Protein 2C6Y (pdb70)

Secondary structure (P-SEA, 3-state):
cccccccaaaaaaaaaaacccccccaaaaaaaaaaaccccccccaaaaaaaaaaaaacccbbbbbccccccccbbbbbcccccaaaaaaccccccccc/cccccccaaaaaaaaaaacccccccaaaaaaaaaaaccccccccaaaaaaaaaaaaccccbbbbbbccccccbbbbbbcccccaaaaaaaccccc

CATH classification: 1.10.10.10

Organism: Homo sapiens (NCBI:txid9606)

Radius of gyration: 22.86 Å; Cα contacts (8 Å, |Δi|>4): 226; chains: 2; bounding box: 38×55×55 Å

Sequence (193 aa):
DSKPPYSYAQLIVQAITMAPDKQLTLNGIYTHITKNYPYYRTADKGWQNSIRHNLSLNRYFIKVPRSQEEPGKGSFWRIDPASESKLIEQAFRKRRPRDSKPPYSYAQLIVQAITMAPDKQLTLNGIYTHITKNYPYYRTADKGWQNSIRHNLSLNRYFIKVPRSQEEPGKGSFWRIDPASESKLIEQAFRKR

Foldseek 3Di:
DDDFQADLLLLQLVQQCVDPVSKAFLVSSLVVCCVVPVNSPPPDCVVSVVNVVCCVPPPQKDFAADPPVDDDPGTMIHGRPVCSCVSNVCSPPGDDDD/DDDALFDLLLLQLVQLCPDDVSKAFLVSSLVVCCVVPVVDDPPDCPVSVVNVVCQVPDPQKDWAADDPPPPPGDTMIHGDVVCSVVSVVVSRVRD

InterPro domains:
  IPR000253 Forkhead-associated (FHA) domain [PF00498] (54-145)
  IPR000253 Forkhead-associated (FHA) domain [PS50006] (54-128)
  IPR000253 Forkhead-associated (FHA) domain [SM00240] (53-128)
  IPR001766 Fork head domain [PF00250] (257-341)
  IPR001766 Fork head domain [PR00053] (258-271)
  IPR001766 Fork head domain [PR00053] (279-296)
  IPR001766 Fork head domain [PR00053] (302-319)
  IPR001766 Fork head domain [PS50039] (258-353)
  IPR001766 Fork head domain [SM00339] (256-347)
  IPR008984 SMAD/FHA domain superfamily [SSF49879] (28-132)
  IPR018122 Fork head domain conserved site1 [PS00657] (258-271)
  IPR030456 Fork head domain conserved site 2 [PS00658] (302-308)
  IPR036388 Winged helix-like DNA-binding domain superfamily [G3DSA:1.10.10.10] (247-353)
  IPR036390 Winged helix DNA-binding domain superfamily [SSF46785] (257-352)
  IPR047397 Forkhead box protein K2, forkhead domain [cd20055] (256-353)
  IPR047398 Forkhead box protein K2, forkhead associated domain [cd22723] (35-157)

B-factor: mean 37.81, std 14.67, range [11.23, 98.01]

GO terms:
  GO:0000978 RNA polymerase II cis-regulatory region sequence-specific DNA binding (F, IDA)
  GO:0001228 DNA-binding transcription activator activity, RNA polymerase II-specific (F, IDA)
  GO:0045944 positive regulation of transcription by RNA polymerase II (P, IDA)
  GO:0005634 nucleus (C, IDA)
  GO:0000976 transcription cis-regulatory region binding (F, IDA)
  GO:0045892 negative regulation of DNA-templated transcription (P, IDA)
  GO:0045893 positive regulation of DNA-templated transcription (P, IDA)
  GO:0005634 nucleus (C, EXP)
  GO:0005515 protein binding (F, IPI)
  GO:0006357 regulation of transcription by RNA polymerase II (P, TAS)
  GO:0005654 nucleoplasm (C, TAS)
  GO:0005654 nucleoplasm (C, IDA)
  GO:0000287 magnesium ion binding (F, IDA)
  GO:0043565 sequence-specific DNA binding (F, IDA)
  GO:0005634 nucleus (C, IC)

Solvent-accessible surface area: 12650 Å² total

Structure (mmCIF, N/CA/C/O backbone):
data_2C6Y
#
_entry.id   2C6Y
#
_cell.length_a   58.736
_cell.length_b   58.736
_cell.length_c   324.923
_cell.angle_alpha   90.00
_cell.angle_beta   90.00
_cell.angle_gamma   120.00
#
_symmetry.space_group_name_H-M   'P 61 2 2'
#
loop_
_entity.id
_entity.type
_entity.pdbx_description
1 polymer 'FORKHEAD BOX PROTEIN K2'
2 polymer 'INTERLEUKIN 2 PROMOTOR'
3 polymer 'INTERLEUKIN 2 PROMOTOR'
4 non-polymer 'MAGNESIUM ION'
5 water water
#
loop_
_atom_site.group_PDB
_atom_site.id
_atom_site.type_symbol
_atom_site.label_atom_id
_atom_site.label_alt_id
_atom_site.label_comp_id
_atom_site.label_asym_id
_atom_site.label_entity_id
_atom_site.label_seq_id
_atom_site.pdbx_PDB_ins_code
_atom_site.Cartn_x
_atom_site.Cartn_y
_atom_site.Cartn_z
_atom_site.occupancy
_atom_site.B_iso_or_equiv
_atom_site.auth_seq_id
_atom_site.auth_comp_id
_atom_site.auth_asym_id
_atom_site.auth_atom_id
_atom_site.pdbx_PDB_model_num
ATOM 1 N N . ASP A 1 14 ? 2.667 5.003 100.998 1.00 51.49 1 ASP A N 1
ATOM 2 C CA . ASP A 1 14 ? 1.181 4.908 100.911 1.00 50.59 1 ASP A CA 1
ATOM 3 C C . ASP A 1 14 ? 0.719 4.330 99.564 1.00 49.49 1 ASP A C 1
ATOM 4 O O . ASP A 1 14 ? 0.932 4.924 98.504 1.00 48.23 1 ASP A O 1
ATOM 9 N N . SER A 1 15 ? 0.079 3.165 99.627 1.00 47.69 2 SER A N 1
ATOM 10 C CA . SER A 1 15 ? -0.389 2.453 98.440 1.00 46.01 2 SER A CA 1
ATOM 11 C C . SER A 1 15 ? -1.839 2.651 98.043 1.00 44.10 2 SER A C 1
ATOM 12 O O . SER A 1 15 ? -2.602 3.373 98.684 1.00 42.93 2 SER A O 1
ATOM 15 N N . LYS A 1 16 ? -2.205 1.972 96.967 1.00 43.07 3 LYS A N 1
ATOM 16 C CA . LYS A 1 16 ? -3.550 2.048 96.432 1.00 42.89 3 LYS A CA 1
ATOM 17 C C . LYS A 1 16 ? -4.484 1.265 97.326 1.00 41.28 3 LYS A C 1
ATOM 18 O O . LYS A 1 16 ? -4.294 0.073 97.544 1.00 42.03 3 LYS A O 1
ATOM 24 N N . PRO A 1 17 ? -5.485 1.935 97.899 1.00 39.68 4 PRO A N 1
ATOM 25 C CA . PRO A 1 17 ? -6.457 1.285 98.782 1.00 38.44 4 PRO A CA 1
ATOM 26 C C . PRO A 1 17 ? -7.314 0.205 98.111 1.00 37.75 4 PRO A C 1
ATOM 27 O O . PRO A 1 17 ? -7.565 0.252 96.902 1.00 37.96 4 PRO A O 1
ATOM 31 N N . PRO A 1 18 ? -7.770 -0.785 98.897 1.00 36.73 5 PRO A N 1
ATOM 32 C CA . PRO A 1 18 ? -8.603 -1.889 98.406 1.00 35.38 5 PRO A CA 1
ATOM 33 C C . PRO A 1 18 ? -10.077 -1.490 98.296 1.00 34.57 5 PRO A C 1
ATOM 34 O O . PRO A 1 18 ? -10.953 -2.115 98.894 1.00 34.62 5 PRO A O 1
ATOM 38 N N . TYR A 1 19 ? -10.349 -0.445 97.524 1.00 32.78 6 TYR A N 1
ATOM 39 C CA . TYR A 1 19 ? -11.712 0.049 97.349 1.00 30.34 6 TYR A CA 1
ATOM 40 C C . TYR A 1 19 ? -11.933 0.528 95.909 1.00 29.11 6 TYR A C 1
ATOM 41 O O . TYR A 1 19 ? -10.996 0.996 95.246 1.00 27.07 6 TYR A O 1
ATOM 50 N N . SER A 1 20 ? -13.180 0.434 95.448 1.00 27.82 7 SER A N 1
ATOM 51 C CA . SER A 1 20 ? -13.540 0.878 94.106 1.00 26.44 7 SER A CA 1
ATOM 52 C C . SER A 1 20 ? -13.736 2.398 94.147 1.00 26.31 7 SER A C 1
ATOM 53 O O . SER A 1 20 ? -13.937 2.982 95.213 1.00 25.97 7 SER A O 1
ATOM 56 N N . TYR A 1 21 ? -13.690 3.041 92.990 1.00 25.60 8 TYR A N 1
ATOM 57 C CA . TYR A 1 21 ? -13.852 4.486 92.959 1.00 24.70 8 TYR A CA 1
ATOM 58 C C . TYR A 1 21 ? -15.183 4.931 93.548 1.00 24.68 8 TYR A C 1
ATOM 59 O O . TYR A 1 21 ? -15.244 5.941 94.251 1.00 24.17 8 TYR A O 1
ATOM 68 N N . ALA A 1 22 ? -16.240 4.167 93.283 1.00 22.54 9 ALA A N 1
ATOM 69 C CA . ALA A 1 22 ? -17.567 4.478 93.808 1.00 23.02 9 ALA A CA 1
ATOM 70 C C . ALA A 1 22 ? -17.546 4.410 95.336 1.00 22.75 9 ALA A C 1
A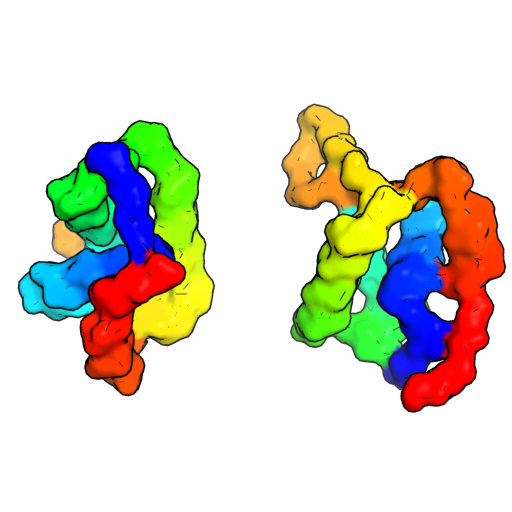TOM 71 O O . ALA A 1 22 ? -18.070 5.297 96.012 1.00 24.40 9 ALA A O 1
ATOM 73 N N . GLN A 1 23 ? -16.924 3.365 95.875 1.00 22.15 10 GLN A N 1
ATOM 74 C CA . GLN A 1 23 ? -16.805 3.204 97.324 1.00 21.52 10 GLN A CA 1
ATOM 75 C C . GLN A 1 23 ? -16.077 4.416 97.895 1.00 21.05 10 GLN A C 1
ATOM 76 O O . GLN A 1 23 ? -16.422 4.895 98.979 1.00 22.27 10 GLN A O 1
ATOM 82 N N . LEU A 1 24 ? -15.047 4.885 97.192 1.00 17.95 11 LEU A N 1
ATOM 83 C CA . LEU A 1 24 ? -14.292 6.040 97.663 1.00 17.49 11 LEU A CA 1
ATOM 84 C C . LEU A 1 24 ? -15.156 7.301 97.625 1.00 17.94 11 LEU A C 1
ATOM 85 O O . LEU A 1 24 ? -15.127 8.106 98.563 1.00 18.03 11 LEU A O 1
ATOM 90 N N . ILE A 1 25 ? -15.945 7.451 96.566 1.00 17.86 12 ILE A N 1
ATOM 91 C CA . ILE A 1 25 ? -16.826 8.606 96.455 1.00 17.52 12 ILE A CA 1
ATOM 92 C C . ILE A 1 25 ? -17.763 8.540 97.655 1.00 19.29 12 ILE A C 1
ATOM 93 O O . ILE A 1 25 ? -17.946 9.535 98.376 1.00 19.92 12 ILE A O 1
ATOM 98 N N . VAL A 1 26 ? -18.358 7.364 97.867 1.00 19.98 13 VAL A N 1
ATOM 99 C CA . VAL A 1 26 ? -19.308 7.192 98.956 1.00 21.84 13 VAL A CA 1
ATOM 100 C C . VAL A 1 26 ? -18.659 7.462 100.293 1.00 20.94 13 VAL A C 1
ATOM 101 O O . VAL A 1 26 ? -19.275 8.045 101.164 1.00 18.37 13 VAL A O 1
ATOM 105 N N . GLN A 1 27 ? -17.406 7.060 100.449 1.00 21.67 14 GLN A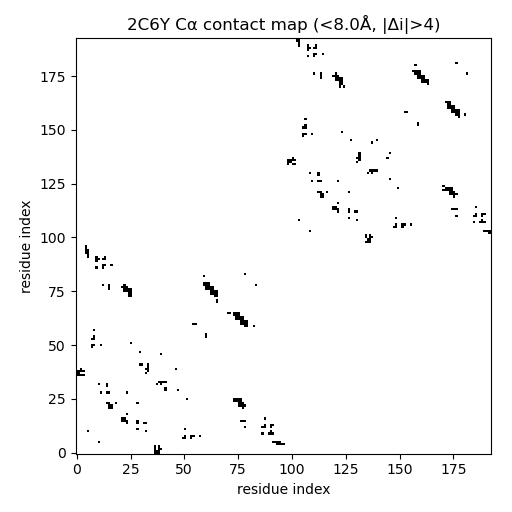 N 1
ATOM 106 C CA . GLN A 1 27 ? -16.729 7.300 101.712 1.00 21.83 14 GLN A CA 1
ATOM 107 C C . GLN A 1 27 ? -16.646 8.817 101.912 1.00 23.19 14 GLN A C 1
ATOM 108 O O . GLN A 1 27 ? -17.007 9.357 102.970 1.00 22.82 14 GLN A O 1
ATOM 114 N N . ALA A 1 28 ? -16.126 9.516 100.903 1.00 22.89 15 ALA A N 1
ATOM 115 C CA . ALA A 1 28 ? -15.972 10.965 100.983 1.00 23.70 15 ALA A CA 1
ATOM 116 C C . ALA A 1 28 ? -17.278 11.716 101.205 1.00 24.65 15 ALA A C 1
ATOM 117 O O . ALA A 1 28 ? -17.352 12.578 102.080 1.00 24.29 15 ALA A O 1
ATOM 119 N N . ILE A 1 29 ? -18.292 11.405 100.403 1.00 24.48 16 ILE A N 1
ATOM 120 C CA . ILE A 1 29 ? -19.590 12.069 100.513 1.00 26.61 16 ILE A CA 1
ATOM 121 C C . ILE A 1 29 ? -20.218 12.016 101.899 1.00 26.20 16 ILE A C 1
ATOM 122 O O . ILE A 1 29 ? -20.599 13.050 102.450 1.00 27.54 16 ILE A O 1
ATOM 127 N N . THR A 1 30 ? -20.319 10.832 102.476 1.00 24.25 17 THR A N 1
ATOM 128 C CA . THR A 1 30 ? -20.969 10.730 103.765 1.00 25.75 17 THR A CA 1
ATOM 129 C C . THR A 1 30 ? -20.111 11.221 104.928 1.00 27.66 17 THR A C 1
ATOM 130 O O . THR A 1 30 ? -20.610 11.441 106.038 1.00 23.99 17 THR A O 1
ATOM 134 N N . MET A 1 31 ? -18.818 11.392 104.672 1.00 30.47 18 MET A N 1
ATOM 135 C CA . MET A 1 31 ? -17.901 11.858 105.701 1.00 32.32 18 MET A CA 1
ATOM 136 C C . MET A 1 31 ? -17.983 13.371 105.809 1.00 31.89 18 MET A C 1
ATOM 137 O O . MET A 1 31 ? -17.352 13.968 106.681 1.00 30.94 18 MET A O 1
ATOM 142 N N . ALA A 1 32 ? -18.749 13.989 104.915 1.00 31.01 19 ALA A N 1
ATOM 143 C CA . ALA A 1 32 ? -18.896 15.440 104.923 1.00 31.54 19 ALA A CA 1
ATOM 144 C C . ALA A 1 32 ? -20.024 15.882 105.857 1.00 32.28 19 ALA A C 1
ATOM 145 O O . ALA A 1 32 ? -21.096 15.271 105.895 1.00 30.68 19 ALA A O 1
ATOM 147 N N . PRO A 1 33 ? -19.800 16.970 106.609 1.00 33.20 20 PRO A N 1
ATOM 148 C CA . PRO A 1 33 ? -20.768 17.533 107.552 1.00 33.67 20 PRO A CA 1
ATOM 149 C C . PRO A 1 33 ? -22.230 17.361 107.147 1.00 34.96 20 PRO A C 1
ATOM 150 O O . PRO A 1 33 ? -22.995 16.729 107.867 1.00 37.29 20 PRO A O 1
ATOM 154 N N . ASP A 1 34 ? -22.609 17.890 105.992 1.00 35.74 21 ASP A N 1
ATOM 155 C CA . ASP A 1 34 ? -23.996 17.771 105.538 1.00 36.21 21 ASP A CA 1
ATOM 156 C C . ASP A 1 34 ? -24.186 16.677 104.486 1.00 34.24 21 ASP A C 1
ATOM 157 O O . ASP A 1 34 ? -25.188 16.665 103.772 1.00 34.45 21 ASP A O 1
ATOM 162 N N . LYS A 1 35 ? -23.222 15.769 104.397 1.00 32.00 22 LYS A N 1
ATOM 163 C CA . LYS A 1 35 ? -23.319 14.668 103.452 1.00 30.91 22 LYS A CA 1
ATOM 164 C C . LYS A 1 35 ? -23.491 15.024 101.974 1.00 30.50 22 LYS A C 1
ATOM 165 O O . LYS A 1 35 ? -24.306 14.440 101.252 1.00 31.24 22 LYS A O 1
ATOM 171 N N . GLN A 1 36 ? -22.712 15.991 101.521 1.00 31.14 23 GLN A N 1
ATOM 172 C CA . GLN A 1 36 ? -22.732 16.396 100.119 1.00 30.46 23 GLN A CA 1
ATOM 173 C C . GLN A 1 36 ? -21.428 17.126 99.869 1.00 28.95 23 GLN A C 1
ATOM 174 O O . GLN A 1 36 ? -20.980 17.897 100.715 1.00 29.19 23 GLN A O 1
ATOM 180 N N . LEU A 1 37 ? -20.820 16.882 98.715 1.00 27.28 24 LEU A N 1
ATOM 181 C CA . LEU A 1 37 ? -19.549 17.519 98.369 1.00 27.18 24 LEU A CA 1
ATOM 182 C C . LEU A 1 37 ? -19.454 17.955 96.913 1.00 26.54 24 LEU A C 1
ATOM 183 O O . LEU A 1 37 ? -20.238 17.551 96.063 1.00 27.06 24 LEU A O 1
ATOM 188 N N . THR A 1 38 ? -18.461 18.794 96.655 1.00 24.41 25 THR A N 1
ATOM 189 C CA . THR A 1 38 ? -18.168 19.275 95.312 1.00 21.26 25 THR A CA 1
ATOM 190 C C . THR A 1 38 ? -17.126 18.277 94.794 1.00 19.19 25 THR A C 1
ATOM 191 O O . THR A 1 38 ? -16.486 17.575 95.594 1.00 16.54 25 THR A O 1
ATOM 195 N N . LEU A 1 39 ? -16.945 18.232 93.475 1.00 17.60 26 LEU A N 1
ATOM 196 C CA . LEU A 1 39 ? -15.974 17.336 92.845 1.00 15.49 26 LEU A CA 1
ATOM 197 C C . LEU A 1 39 ? -14.647 17.587 93.545 1.00 15.40 26 LEU A C 1
ATOM 198 O O . LEU A 1 39 ? -13.932 16.658 93.911 1.00 11.23 26 LEU A O 1
ATOM 203 N N . ASN A 1 40 ? -14.353 18.853 93.708 1.00 16.29 27 ASN A N 1
ATOM 204 C CA . ASN A 1 40 ? -13.127 19.308 94.351 1.00 17.93 27 ASN A CA 1
ATOM 205 C C . ASN A 1 40 ? -12.986 18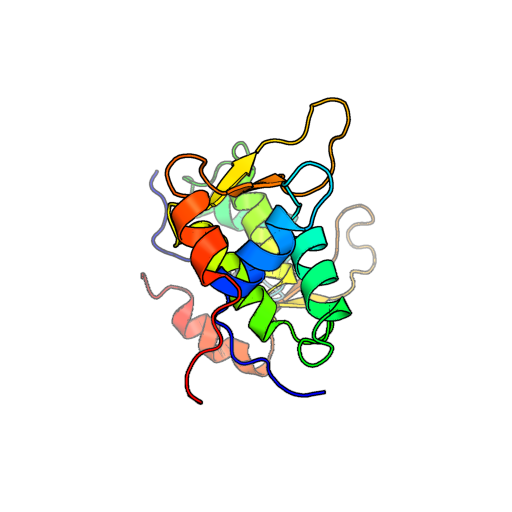.707 95.745 1.00 19.24 27 ASN A C 1
ATOM 206 O O . ASN A 1 40 ? -11.942 18.1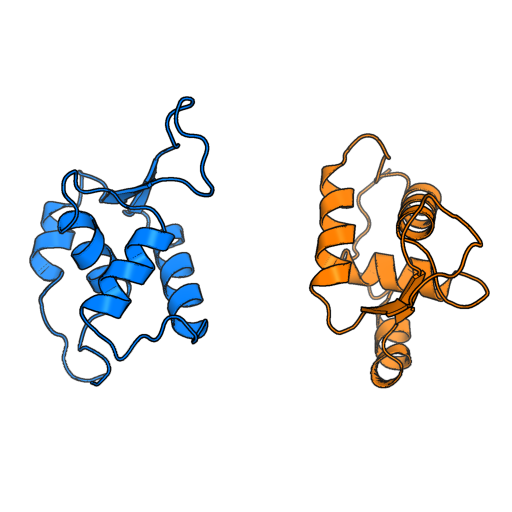96 96.175 1.00 18.93 27 ASN A O 1
ATOM 211 N N . GLY A 1 41 ? -14.104 18.811 96.472 1.00 20.23 28 GLY A N 1
ATOM 212 C CA . GLY A 1 41 ? -14.163 18.265 97.813 1.00 21.00 28 GLY A CA 1
ATOM 213 C C . GLY A 1 41 ? -13.882 16.774 97.784 1.00 21.11 28 GLY A C 1
ATOM 214 O O . GLY A 1 41 ? -13.192 16.272 98.672 1.00 23.46 28 GLY A O 1
ATOM 215 N N . ILE A 1 42 ? -14.417 16.074 96.787 1.00 19.54 29 ILE A N 1
ATOM 216 C CA . ILE A 1 42 ? -14.190 14.638 96.685 1.00 18.96 29 ILE A CA 1
ATOM 217 C C . ILE A 1 42 ? -12.708 14.366 96.494 1.00 20.01 29 ILE A C 1
ATOM 218 O O . ILE A 1 42 ? -12.151 13.516 97.170 1.00 21.72 29 ILE A O 1
ATOM 223 N N . TYR A 1 43 ? -12.067 15.087 95.580 1.00 19.56 30 TYR A N 1
ATOM 224 C CA . TYR A 1 43 ? -10.641 14.878 95.342 1.00 20.57 30 TYR A CA 1
ATOM 225 C C . TYR A 1 43 ? -9.863 15.117 96.644 1.00 19.70 30 TYR A C 1
ATOM 226 O O . TYR A 1 43 ? -9.006 14.340 97.007 1.00 18.50 30 TYR A O 1
ATOM 235 N N . THR A 1 44 ? -10.188 16.194 97.343 1.00 20.06 31 THR A N 1
ATOM 236 C CA . THR A 1 44 ? -9.484 16.514 98.584 1.00 20.63 31 THR A CA 1
ATOM 237 C C . THR A 1 44 ? -9.600 15.410 99.641 1.00 21.07 31 THR A C 1
ATOM 238 O O . THR A 1 44 ? -8.588 14.995 100.214 1.00 20.46 31 THR A O 1
ATOM 242 N N . HIS A 1 45 ? -10.816 14.916 99.876 1.00 20.25 32 HIS A N 1
ATOM 243 C CA . HIS A 1 45 ? -11.016 13.861 100.863 1.00 20.51 32 HIS A CA 1
ATOM 244 C C . HIS A 1 45 ? -10.160 12.642 100.568 1.00 20.93 32 HIS A C 1
ATOM 245 O O . HIS A 1 45 ? -9.412 12.162 101.414 1.00 21.32 32 HIS A O 1
ATOM 252 N N . ILE A 1 46 ? -10.278 12.139 99.349 1.00 21.97 33 ILE A N 1
ATOM 253 C CA . ILE A 1 46 ? -9.541 10.956 98.952 1.00 22.78 33 ILE A CA 1
ATOM 254 C C . ILE A 1 46 ? -8.049 11.199 99.066 1.00 24.75 33 ILE A C 1
ATOM 255 O O . ILE A 1 46 ? -7.345 10.379 99.746 1.00 25.01 33 ILE A O 1
ATOM 260 N N . THR A 1 47 ? -7.553 12.294 98.453 1.00 26.34 34 THR A N 1
ATOM 261 C CA . THR A 1 47 ? -6.114 12.494 98.516 1.00 28.73 34 THR A CA 1
ATOM 262 C C . THR A 1 47 ? -5.597 12.627 99.943 1.00 28.44 34 THR A C 1
ATOM 263 O O . THR A 1 47 ? -4.472 12.236 100.244 1.00 29.99 34 THR A O 1
ATOM 267 N N . LYS A 1 48 ? -6.413 13.187 100.825 1.00 28.32 35 LYS A N 1
ATOM 268 C CA . LYS A 1 48 ? -6.012 13.346 102.225 1.00 27.95 35 LYS A CA 1
ATOM 269 C C . LYS A 1 48 ? -5.981 12.026 102.977 1.00 27.48 35 LYS A C 1
ATOM 270 O O . LYS A 1 48 ? -5.099 11.799 103.800 1.00 26.35 35 LYS A O 1
ATOM 276 N N . ASN A 1 49 ? -6.923 11.120 102.685 1.00 27.47 36 ASN A N 1
ATOM 277 C CA . ASN A 1 49 ? -7.009 9.908 103.490 1.00 27.62 36 ASN A CA 1
ATOM 278 C C . ASN A 1 49 ? -6.354 8.730 102.777 1.00 28.38 36 ASN A C 1
ATOM 279 O O . ASN A 1 49 ? -6.164 7.652 103.442 1.00 28.47 36 ASN A O 1
ATOM 284 N N . TYR A 1 50 ? -5.965 8.875 101.528 1.00 27.34 37 TYR A N 1
ATOM 285 C CA . TYR A 1 50 ? -5.284 7.827 100.777 1.00 26.70 37 TYR A CA 1
ATOM 286 C C . TYR A 1 50 ? -4.266 8.504 99.863 1.00 27.07 37 TYR A C 1
ATOM 287 O O . TYR A 1 50 ? -4.448 8.557 98.646 1.00 25.39 37 TYR A O 1
ATOM 296 N N . PRO A 1 51 ? -3.179 9.044 100.451 1.00 27.28 38 PRO A N 1
ATOM 297 C CA . PRO A 1 51 ? -2.100 9.743 99.733 1.00 27.43 38 PRO A CA 1
ATOM 298 C C . PRO A 1 51 ? -1.705 9.156 98.381 1.00 26.74 38 PRO A C 1
ATOM 299 O O . PRO A 1 51 ? -1.181 9.858 97.527 1.00 27.70 38 PRO A O 1
ATOM 303 N N . TYR A 1 52 ? -1.930 7.856 98.202 1.00 27.84 39 TYR A N 1
ATOM 304 C CA . TYR A 1 52 ? -1.621 7.185 96.941 1.00 27.06 39 TYR A CA 1
ATOM 305 C C . TYR A 1 52 ? -2.147 8.029 95.775 1.00 25.58 39 TYR A C 1
ATOM 306 O O . TYR A 1 52 ? -1.447 8.239 94.792 1.00 23.94 39 TYR A O 1
ATOM 315 N N . TYR A 1 53 ? -3.385 8.508 95.907 1.00 24.73 40 TYR A N 1
ATOM 316 C CA . TYR A 1 53 ? -4.013 9.339 94.879 1.00 24.15 40 TYR A CA 1
ATOM 317 C C . TYR A 1 53 ? -3.489 10.766 94.997 1.00 23.91 40 TYR A C 1
ATOM 318 O O . TYR A 1 53 ? -3.978 11.554 95.785 1.00 25.37 40 TYR A O 1
ATOM 327 N N . ARG A 1 54 ? -2.466 11.097 94.218 1.00 25.55 41 ARG A N 1
ATOM 328 C CA . ARG A 1 54 ? -1.899 12.440 94.293 1.00 26.60 41 ARG A CA 1
ATOM 329 C C . ARG A 1 54 ? -2.695 13.437 93.460 1.00 24.83 41 ARG A C 1
ATOM 330 O O . ARG A 1 54 ? -3.142 13.119 92.360 1.00 25.04 41 ARG A O 1
ATOM 338 N N . THR A 1 55 ? -2.861 14.647 93.980 1.00 24.63 42 THR A N 1
ATOM 339 C CA . THR A 1 55 ? -3.614 15.669 93.271 1.00 26.06 42 THR A CA 1
ATOM 340 C C . THR A 1 55 ? -3.007 15.988 91.897 1.00 25.39 42 THR A C 1
ATOM 341 O O . THR A 1 55 ? -3.664 16.593 91.058 1.00 24.93 42 THR A O 1
ATOM 345 N N . ALA A 1 56 ? -1.755 15.601 91.668 1.00 26.57 43 ALA A N 1
ATOM 346 C CA . ALA A 1 56 ? -1.100 15.879 90.389 1.00 28.82 43 ALA A CA 1
ATOM 347 C C . ALA A 1 56 ? -1.433 14.867 89.281 1.00 29.48 43 ALA A C 1
ATOM 348 O O . ALA A 1 56 ? -1.282 15.175 88.090 1.00 28.88 43 ALA A O 1
ATOM 350 N N . ASP A 1 57 ? -1.850 13.663 89.670 1.00 29.76 44 ASP A N 1
ATOM 351 C CA . ASP A 1 57 ? -2.186 12.627 88.693 1.00 31.50 44 ASP A CA 1
ATOM 352 C C . ASP A 1 57 ? -3.627 12.788 88.278 1.00 30.48 44 ASP A C 1
ATOM 353 O O . ASP A 1 57 ? -4.548 12.650 89.070 1.00 29.36 44 ASP A O 1
ATOM 358 N N . LYS A 1 58 ? -3.844 13.068 87.014 1.00 29.23 45 LYS A N 1
ATOM 359 C CA . LYS A 1 58 ? -5.206 13.282 86.610 1.00 30.20 45 LYS A CA 1
ATOM 360 C C . LYS A 1 58 ? -5.973 12.022 86.226 1.00 28.91 45 LYS A C 1
ATOM 361 O O . LYS A 1 58 ? -7.157 12.044 85.921 1.00 29.48 45 LYS A O 1
ATOM 367 N N . GLY A 1 59 ? -5.237 11.000 86.241 1.00 27.98 46 GLY A N 1
ATOM 368 C CA . GLY A 1 59 ? -5.818 9.713 85.897 1.00 25.34 46 GLY A CA 1
ATOM 369 C C . GLY A 1 59 ? -7.029 9.326 86.736 1.00 24.35 46 GLY A C 1
ATOM 370 O O . GLY A 1 59 ? -8.143 9.225 86.235 1.00 22.28 46 GLY A O 1
ATOM 371 N N . TRP A 1 60 ? -6.804 9.129 88.030 1.00 23.92 47 TRP A N 1
ATOM 372 C CA . TRP A 1 60 ? -7.891 8.732 88.900 1.00 22.72 47 TRP A CA 1
ATOM 373 C C . TRP A 1 60 ? -8.992 9.789 88.978 1.00 22.29 47 TRP A C 1
ATOM 374 O O . TRP A 1 60 ? -10.156 9.478 89.236 1.00 20.63 47 TRP A O 1
ATOM 385 N N . GLN A 1 61 ? -8.649 11.035 88.735 1.00 21.18 48 GLN A N 1
ATOM 386 C CA . GLN A 1 61 ? -9.651 12.094 88.810 1.00 21.36 48 GLN A CA 1
ATOM 387 C C . GLN A 1 61 ? -10.6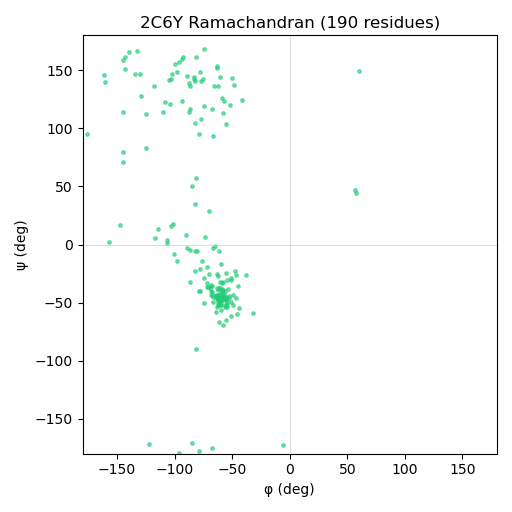44 11.906 87.666 1.00 21.43 48 GLN A C 1
ATOM 388 O O . GLN A 1 61 ? -11.871 12.025 87.853 1.00 22.52 48 GLN A O 1
ATOM 394 N N . ASN A 1 62 ? -10.131 11.545 86.501 1.00 20.91 49 ASN A N 1
ATOM 395 C CA . ASN A 1 62 ? -11.008 11.300 85.363 1.00 21.79 49 ASN A CA 1
ATOM 396 C C . ASN A 1 62 ? -11.924 10.158 85.822 1.00 21.46 49 ASN A C 1
ATOM 397 O O . ASN A 1 62 ? -13.131 10.153 85.573 1.00 18.57 49 ASN A O 1
ATOM 402 N N . SER A 1 63 ? -11.325 9.156 86.458 1.00 22.25 50 SER A N 1
ATOM 403 C CA . SER A 1 63 ? -12.102 8.021 86.944 1.00 24.16 50 SER A CA 1
ATOM 404 C C . SER A 1 63 ? -13.218 8.450 87.902 1.00 23.87 50 SER A C 1
ATOM 405 O O . SER A 1 63 ? -14.363 7.976 87.795 1.00 23.54 50 SER A O 1
ATOM 408 N N . ILE A 1 64 ? -12.911 9.369 88.807 1.00 23.00 51 ILE A N 1
ATOM 409 C CA . ILE A 1 64 ? -13.937 9.862 89.725 1.00 22.95 51 ILE A CA 1
ATOM 410 C C . ILE A 1 64 ? -15.096 10.492 88.953 1.00 24.13 51 ILE A C 1
ATOM 411 O O . ILE A 1 64 ? -16.264 10.114 89.153 1.00 24.31 51 ILE A O 1
ATOM 416 N N . ARG A 1 65 ? -14.792 11.422 88.047 1.00 23.15 52 ARG A N 1
ATOM 417 C CA . ARG A 1 65 ? -15.853 12.066 87.295 1.00 21.81 52 ARG A CA 1
ATOM 418 C C . ARG A 1 65 ? -16.768 11.102 86.556 1.00 21.76 52 ARG A C 1
ATOM 419 O O . ARG A 1 65 ? -17.995 11.213 86.522 1.00 20.42 52 ARG 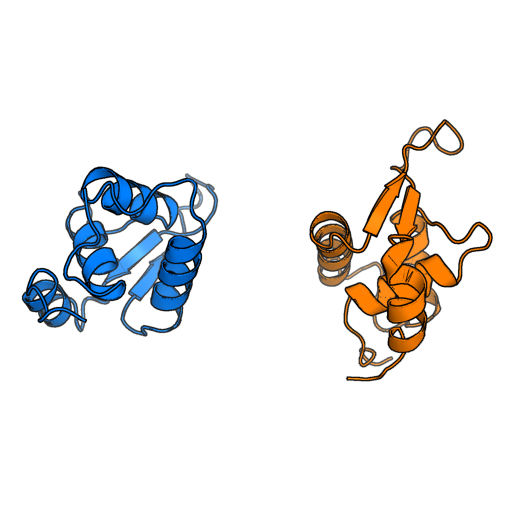A O 1
ATOM 427 N N . HIS A 1 66 ? -16.083 10.151 85.911 1.00 22.84 53 HIS A N 1
ATOM 428 C CA . HIS A 1 66 ? -16.725 9.064 85.171 1.00 24.92 53 HIS A CA 1
ATOM 429 C C . HIS A 1 66 ? -17.691 8.317 86.079 1.00 25.13 53 HIS A C 1
ATOM 430 O O . HIS A 1 66 ? -18.827 8.065 85.670 1.00 24.80 53 HIS A O 1
ATOM 437 N N . ASN A 1 67 ? -17.291 7.982 87.290 1.00 25.84 54 ASN A N 1
ATOM 438 C CA . ASN A 1 67 ? -18.151 7.255 88.221 1.00 26.71 54 ASN A CA 1
ATOM 439 C C . ASN A 1 67 ? -19.322 8.102 88.685 1.00 27.94 54 ASN A C 1
ATOM 440 O O . ASN A 1 67 ? -20.413 7.582 88.932 1.00 29.24 54 ASN A O 1
ATOM 445 N N . LEU A 1 68 ? -19.110 9.402 88.838 1.00 28.16 55 LEU A N 1
ATOM 446 C CA . LEU A 1 68 ? -20.196 10.264 89.279 1.00 29.90 55 LEU A CA 1
ATOM 447 C C . LEU A 1 68 ? -21.324 10.270 88.254 1.00 31.83 55 LEU A C 1
ATOM 448 O O . LEU A 1 68 ? -22.501 10.157 88.614 1.00 32.80 55 LEU A O 1
ATOM 453 N N . SER A 1 69 ? -20.976 10.374 86.976 1.00 34.00 56 SER A N 1
ATOM 454 C CA . SER A 1 69 ? -21.975 10.402 85.910 1.00 37.74 56 SER A CA 1
ATOM 455 C C . SER A 1 69 ? -22.606 9.045 85.618 1.00 41.08 56 SER A C 1
ATOM 456 O O . SER A 1 69 ? -23.829 8.925 85.574 1.00 42.29 56 SER A O 1
ATOM 459 N N . LEU A 1 70 ? -21.783 8.024 85.431 1.00 44.76 57 LEU A N 1
ATOM 460 C CA . LEU A 1 70 ? -22.311 6.700 85.128 1.00 48.63 57 LEU A CA 1
ATOM 461 C C . LEU A 1 70 ? -23.255 6.225 86.226 1.00 51.22 57 LEU A C 1
ATOM 462 O O . LEU A 1 70 ? -24.469 6.137 86.014 1.00 50.88 57 LEU A O 1
ATOM 467 N N . ASN A 1 71 ? -22.704 5.941 87.401 1.00 54.41 58 ASN A N 1
ATOM 468 C CA . ASN A 1 71 ? -23.480 5.509 88.522 1.00 56.34 58 ASN A CA 1
ATOM 469 C C . ASN A 1 71 ? -24.592 6.493 88.857 1.00 56.93 58 ASN A C 1
ATOM 470 O O . ASN A 1 71 ? -24.426 7.558 89.448 1.00 56.60 58 ASN A O 1
ATOM 475 N N . ARG A 1 72 ? -25.778 6.013 88.432 1.00 58.50 59 ARG A N 1
ATOM 476 C CA . ARG A 1 72 ? -27.139 6.513 88.586 1.00 59.06 59 ARG A CA 1
ATOM 477 C C . ARG A 1 72 ? -27.515 6.941 90.028 1.00 57.57 59 ARG A C 1
ATOM 478 O O . ARG A 1 72 ? -28.438 7.732 90.207 1.00 57.38 59 ARG A O 1
ATOM 486 N N . TYR A 1 73 ? -26.820 6.421 91.042 1.00 55.31 60 TYR A N 1
ATOM 487 C CA . TYR A 1 73 ? -27.120 6.723 92.455 1.00 53.28 60 TYR A CA 1
ATOM 488 C C . TYR A 1 73 ? -26.395 7.930 93.054 1.00 49.94 60 TYR A C 1
ATOM 489 O O . TYR A 1 73 ? -26.466 8.161 94.271 1.00 50.32 60 TYR A O 1
ATOM 498 N N . PHE A 1 74 ? -25.700 8.684 92.207 1.00 45.13 61 PHE A N 1
ATOM 499 C CA . PHE A 1 74 ? -24.970 9.885 92.617 1.00 41.02 61 PHE A CA 1
ATOM 500 C C . PHE A 1 74 ? -25.723 11.068 92.015 1.00 39.96 61 PHE A C 1
ATOM 501 O O . PHE A 1 74 ? -25.765 11.211 90.799 1.00 39.17 61 PHE A O 1
ATOM 509 N N . ILE A 1 75 ? -26.318 11.921 92.839 1.00 39.30 62 ILE A N 1
ATOM 510 C CA . ILE A 1 75 ? -27.075 13.046 92.287 1.00 39.94 62 ILE A CA 1
ATOM 511 C C . ILE A 1 75 ? -26.399 14.411 92.381 1.00 39.31 62 ILE A C 1
ATOM 512 O O . ILE A 1 75 ? -25.740 14.742 93.376 1.00 38.96 62 ILE A O 1
ATOM 517 N N . LYS A 1 76 ? -26.564 15.204 91.331 1.00 38.85 63 LYS A N 1
ATOM 518 C CA . LYS A 1 76 ? -25.973 16.527 91.284 1.00 40.30 63 LYS A CA 1
ATOM 519 C C . LYS A 1 76 ? -26.906 17.553 91.938 1.00 41.20 63 LYS A C 1
ATOM 520 O O . LYS A 1 76 ? -28.122 17.526 91.742 1.00 41.63 63 LYS A O 1
ATOM 526 N N . VAL A 1 77 ? -26.336 18.442 92.745 1.00 41.94 64 VAL A N 1
ATOM 527 C CA . VAL A 1 77 ? -27.130 19.455 93.427 1.00 44.42 64 VAL A CA 1
ATOM 528 C C . VAL A 1 77 ? -26.625 20.868 93.149 1.00 46.25 64 VAL A C 1
ATOM 529 O O . VAL A 1 77 ? -25.546 21.268 93.602 1.00 46.25 64 VAL A O 1
ATOM 533 N N . PRO A 1 78 ? -27.425 21.656 92.419 1.00 47.75 65 PRO A N 1
ATOM 534 C CA . PRO A 1 78 ? -27.060 23.035 92.074 1.00 49.21 65 PRO A CA 1
ATOM 535 C C . PRO A 1 78 ? -26.604 23.871 93.261 1.00 50.32 65 PRO A C 1
ATOM 536 O O . PRO A 1 78 ? -27.110 23.720 94.371 1.00 50.29 65 PRO A O 1
ATOM 540 N N . ARG A 1 79 ? -25.628 24.740 93.021 1.00 52.60 66 ARG A N 1
ATOM 541 C CA . ARG A 1 79 ? -25.112 25.618 94.061 1.00 55.02 66 ARG A CA 1
ATOM 542 C C . ARG A 1 79 ? -26.153 26.707 94.263 1.00 56.66 66 ARG A C 1
ATOM 543 O O . ARG A 1 79 ? -26.763 27.169 93.301 1.00 57.08 66 ARG A O 1
ATOM 551 N N . SER A 1 80 ? -26.350 27.115 95.515 1.00 58.94 67 SER A N 1
ATOM 552 C CA . SER A 1 80 ? -27.331 28.153 95.808 1.00 61.61 67 SER A CA 1
ATOM 553 C C . SER A 1 80 ? -26.910 29.396 95.060 1.00 62.76 67 SER A C 1
ATOM 554 O O . SER A 1 80 ? -25.719 29.667 94.916 1.00 63.30 67 SER A O 1
ATOM 557 N N . GLN A 1 81 ? -27.884 30.149 94.570 1.00 64.34 68 GLN A N 1
ATOM 558 C CA . GLN A 1 81 ? -27.594 31.364 93.801 1.00 66.46 68 GLN A CA 1
ATOM 559 C C . GLN A 1 81 ? -26.703 32.357 94.573 1.00 66.99 68 GLN A C 1
ATOM 560 O O . GLN A 1 81 ? -25.986 33.151 93.969 1.00 66.38 68 GLN A O 1
ATOM 566 N N . GLU A 1 82 ? -26.725 32.283 95.901 1.00 68.02 69 GLU A N 1
ATOM 567 C CA . GLU A 1 82 ? -25.935 33.174 96.762 1.00 69.82 69 GLU A CA 1
ATOM 568 C C . GLU A 1 82 ? -24.458 32.775 96.914 1.00 70.42 69 GLU A C 1
ATOM 569 O O . GLU A 1 82 ? -23.670 33.498 97.520 1.00 70.57 69 GLU A O 1
ATOM 575 N N . GLU A 1 83 ? -24.095 31.620 96.355 1.00 71.51 70 GLU A N 1
ATOM 576 C CA . GLU A 1 83 ? -22.735 31.065 96.394 1.00 72.09 70 GLU A CA 1
ATOM 577 C C . GLU A 1 83 ? -22.524 30.368 95.051 1.00 71.14 70 GLU A C 1
ATOM 578 O O . GLU A 1 83 ? -22.633 29.149 94.957 1.00 70.96 70 GLU A O 1
ATOM 584 N N . PRO A 1 84 ? -22.211 31.147 94.007 1.00 70.27 71 PRO A N 1
ATOM 585 C CA . PRO A 1 84 ? -21.951 30.853 92.596 1.00 69.39 71 PRO A CA 1
ATOM 586 C C . PRO A 1 84 ? -20.687 30.118 92.145 1.00 67.73 71 PRO A C 1
ATOM 587 O O . PRO A 1 84 ? -20.322 30.328 90.989 1.00 68.85 71 PRO A O 1
ATOM 591 N N . GLY A 1 85 ? -19.979 29.193 92.901 1.00 65.06 72 GLY A N 1
ATOM 592 C CA . GLY A 1 85 ? -18.728 28.586 92.494 1.00 61.44 72 GLY A CA 1
ATOM 593 C C . GLY A 1 85 ? -18.843 27.667 91.322 1.00 59.16 72 GLY A C 1
ATOM 594 O O . GLY A 1 85 ? -19.918 27.543 90.725 1.00 59.16 72 GLY A O 1
ATOM 595 N N . LYS A 1 86 ? -17.745 27.002 90.957 1.00 56.68 73 LYS A N 1
ATOM 596 C CA . LYS A 1 86 ? -17.730 26.095 89.806 1.00 53.86 73 LYS A CA 1
ATOM 597 C C . LYS A 1 86 ? -18.258 24.718 90.217 1.00 51.67 73 LYS A C 1
ATOM 598 O O . LYS A 1 86 ? -18.032 24.257 91.341 1.00 51.35 73 LYS A O 1
ATOM 604 N N . GLY A 1 87 ? -18.977 24.064 89.315 1.00 49.16 74 GLY A N 1
ATOM 605 C CA . GLY A 1 87 ? -19.506 22.745 89.627 1.00 46.17 74 GLY A CA 1
ATOM 606 C C . GLY A 1 87 ? -20.442 22.696 90.803 1.00 44.35 74 GLY A C 1
ATOM 607 O O . GLY A 1 87 ? -20.335 23.449 91.781 1.00 44.32 74 GLY A O 1
ATOM 608 N N . SER A 1 88 ? -21.363 21.757 90.703 1.00 41.05 75 SER A N 1
ATOM 609 C CA . SER A 1 88 ? -22.370 21.569 91.705 1.00 38.97 75 SER A CA 1
ATOM 610 C C . SER A 1 88 ? -21.963 20.689 92.902 1.00 36.81 75 SER A C 1
ATOM 611 O O . SER A 1 88 ? -20.805 20.311 93.072 1.00 36.24 75 SER A O 1
ATOM 614 N N . PHE A 1 89 ? -22.943 20.360 93.735 1.00 34.19 76 PHE A N 1
ATOM 615 C CA . PHE A 1 89 ? -22.701 19.494 94.881 1.00 33.13 76 PHE A CA 1
ATOM 616 C C . PHE A 1 89 ? -23.124 18.083 94.492 1.00 32.08 76 PHE A C 1
ATOM 617 O O . PHE A 1 89 ? -24.036 17.898 93.689 1.00 32.10 76 PHE A O 1
ATOM 625 N N . TRP A 1 90 ? -22.454 17.087 95.054 1.00 31.66 77 TRP A N 1
ATOM 626 C CA . TRP A 1 90 ? -22.793 15.696 94.791 1.00 33.19 77 TRP A CA 1
ATOM 627 C C . TRP A 1 90 ? -23.213 15.047 96.110 1.00 34.52 77 TRP A C 1
ATOM 628 O O . TRP A 1 90 ? -22.586 15.284 97.145 1.00 33.89 77 TRP A O 1
ATOM 639 N N . ARG A 1 91 ? -24.287 14.264 96.072 1.00 36.12 78 ARG A N 1
ATOM 640 C CA . ARG A 1 91 ? -24.763 13.555 97.255 1.00 40.18 78 ARG A CA 1
ATOM 641 C C . ARG A 1 91 ? -25.321 12.207 96.846 1.00 41.79 78 ARG A C 1
ATOM 642 O O . ARG A 1 91 ? -25.663 11.998 95.679 1.00 42.94 78 ARG A O 1
ATOM 650 N N . ILE A 1 92 ? -25.395 11.281 97.797 1.00 43.51 79 ILE A N 1
ATOM 651 C CA . ILE A 1 92 ? -25.901 9.947 97.497 1.00 45.71 79 ILE A CA 1
ATOM 652 C C . ILE A 1 92 ? -27.412 9.973 97.400 1.00 47.93 79 ILE A C 1
ATOM 653 O O . ILE A 1 92 ? -28.077 10.672 98.159 1.00 48.13 79 ILE A O 1
ATOM 658 N N . ASP A 1 93 ? -27.951 9.225 96.446 1.00 51.63 80 ASP A N 1
ATOM 659 C CA . ASP A 1 93 ? -29.394 9.148 96.271 1.00 54.92 80 ASP A CA 1
ATOM 660 C C . ASP A 1 93 ? -29.927 8.419 97.499 1.00 56.08 80 ASP A C 1
ATOM 661 O O . ASP A 1 93 ? -29.592 7.259 97.732 1.00 55.80 80 ASP A O 1
ATOM 666 N N . PRO A 1 94 ? -30.753 9.102 98.311 1.00 58.17 81 PRO A N 1
ATOM 667 C CA . PRO A 1 94 ? -31.345 8.548 99.537 1.00 58.38 81 PRO A CA 1
ATOM 668 C C . PRO A 1 94 ? -31.902 7.141 99.369 1.00 58.37 81 PRO A C 1
ATOM 669 O O . PRO A 1 94 ? -31.823 6.310 100.275 1.00 57.55 81 PRO A O 1
ATOM 673 N N . ALA A 1 95 ? -32.456 6.878 98.189 1.00 58.72 82 ALA A N 1
ATOM 674 C CA . ALA A 1 95 ? -33.032 5.581 97.880 1.00 59.64 82 ALA A CA 1
ATOM 675 C C . ALA A 1 95 ? -32.057 4.448 98.148 1.00 60.19 82 ALA A C 1
ATOM 676 O O . ALA A 1 95 ? -32.429 3.429 98.728 1.00 61.10 82 ALA A O 1
ATOM 678 N N . SER A 1 96 ? -30.805 4.624 97.731 1.00 59.53 83 SER A N 1
ATOM 679 C CA . SER A 1 96 ? -29.798 3.583 97.913 1.00 58.71 83 SER A CA 1
ATOM 680 C C . SER A 1 96 ? -28.653 3.947 98.851 1.00 57.57 83 SER A C 1
ATOM 681 O O . SER A 1 96 ? -27.642 3.240 98.905 1.00 57.99 83 SER A O 1
ATOM 684 N N . GLU A 1 97 ? -28.817 5.028 99.609 1.00 55.21 84 GLU A N 1
ATOM 685 C CA . GLU A 1 97 ? -27.777 5.460 100.538 1.00 53.66 84 GLU A CA 1
ATOM 686 C C . GLU A 1 97 ? -27.359 4.378 101.529 1.00 53.34 84 GLU A C 1
ATOM 687 O O . GLU A 1 97 ? -26.177 4.125 101.717 1.00 53.07 84 GLU A O 1
ATOM 693 N N . SER A 1 98 ? -28.333 3.715 102.141 1.00 53.25 85 SER A N 1
ATOM 694 C CA . SER A 1 98 ? -28.039 2.661 103.114 1.00 53.14 85 SER A CA 1
ATOM 695 C C . SER A 1 98 ? -27.269 1.498 102.487 1.00 52.23 85 SER A C 1
ATOM 696 O O . SER A 1 98 ? -26.374 0.920 103.110 1.00 52.06 85 SER A O 1
ATOM 699 N N . LYS A 1 99 ? -27.613 1.176 101.242 1.00 51.83 86 LYS A N 1
ATOM 700 C CA . LYS A 1 99 ? -26.957 0.106 100.504 1.00 50.72 86 LYS A CA 1
ATOM 701 C C . LYS A 1 99 ? -25.491 0.484 100.287 1.00 49.07 86 LYS A C 1
ATOM 702 O O . LYS A 1 99 ? -24.571 -0.243 100.691 1.00 48.57 86 LYS A O 1
ATOM 708 N N . LEU A 1 100 ? -25.293 1.629 99.641 1.00 47.35 87 LEU A N 1
ATOM 709 C CA . LEU A 1 100 ? -23.959 2.124 99.341 1.00 46.03 87 LEU A CA 1
ATOM 710 C C . LEU A 1 100 ? -23.099 2.317 100.586 1.00 46.17 87 LEU A C 1
ATOM 711 O O . LEU A 1 100 ? -21.954 1.864 100.626 1.00 46.88 87 LEU A O 1
ATOM 716 N N . ILE A 1 101 ? -23.650 2.972 101.604 1.00 46.08 88 ILE A N 1
ATOM 717 C CA . ILE A 1 101 ? -22.908 3.218 102.835 1.00 46.25 88 ILE A CA 1
ATOM 718 C C . ILE A 1 101 ? -22.539 1.916 103.543 1.00 46.08 88 ILE A C 1
ATOM 719 O O . ILE A 1 101 ? -21.451 1.801 104.108 1.00 45.64 88 ILE A O 1
ATOM 724 N N . GLU A 1 102 ? -23.435 0.933 103.503 1.00 46.00 89 GLU A N 1
ATOM 725 C CA . GLU A 1 102 ? -23.163 -0.343 104.150 1.00 45.21 89 GLU A CA 1
ATOM 726 C C . GLU A 1 102 ? -21.875 -0.997 103.652 1.00 44.61 89 GLU A C 1
ATOM 727 O O . GLU A 1 102 ? -21.121 -1.574 104.434 1.00 45.52 89 GLU A O 1
ATOM 733 N N . GLN A 1 103 ? -21.630 -0.919 102.346 1.00 43.49 90 GLN A N 1
ATOM 734 C CA . GLN A 1 103 ? -20.449 -1.547 101.760 1.00 42.74 90 GLN A CA 1
ATOM 735 C C . GLN A 1 103 ? -19.333 -0.590 101.339 1.00 41.13 90 GLN A C 1
ATOM 736 O O . GLN A 1 103 ? -18.319 -1.009 100.777 1.00 39.89 90 GLN A O 1
ATOM 742 N N . ALA A 1 104 ? -19.512 0.693 101.616 1.00 38.56 91 ALA A N 1
ATOM 743 C CA . ALA A 1 104 ? -18.508 1.686 101.260 1.00 36.79 91 ALA A CA 1
ATOM 744 C C . ALA A 1 104 ? -17.135 1.297 101.814 1.00 36.33 91 ALA A C 1
ATOM 745 O O . ALA A 1 104 ? -16.122 1.510 101.156 1.00 35.59 91 ALA A O 1
ATOM 747 N N . PHE A 1 105 ? -17.108 0.735 103.022 1.00 36.51 92 PHE A N 1
ATOM 748 C CA . PHE A 1 105 ? -15.846 0.346 103.647 1.00 37.18 92 PHE A CA 1
ATOM 749 C C . PHE A 1 105 ? -15.524 -1.147 103.622 1.00 39.34 92 PHE A C 1
ATOM 750 O O . PHE A 1 105 ? -14.660 -1.605 104.384 1.00 39.26 92 PHE A O 1
ATOM 758 N N . ARG A 1 106 ? -16.214 -1.908 102.772 1.00 41.23 93 ARG A N 1
ATOM 759 C CA . ARG A 1 106 ? -15.938 -3.340 102.660 1.00 43.92 93 ARG A CA 1
ATOM 760 C C . ARG A 1 106 ? -14.749 -3.490 101.727 1.00 43.89 93 ARG A C 1
ATOM 761 O O . ARG A 1 106 ? -14.884 -3.371 100.520 1.00 43.65 93 ARG A O 1
ATOM 769 N N . LYS A 1 107 ? -13.584 -3.774 102.300 1.00 46.43 94 LYS A N 1
ATOM 770 C CA . LYS A 1 107 ? -12.359 -3.940 101.526 1.00 48.58 94 LYS A CA 1
ATOM 771 C C . LYS A 1 107 ? -12.501 -5.113 100.570 1.00 50.13 94 LYS A C 1
ATOM 772 O O . LYS A 1 107 ? -13.021 -6.159 100.938 1.00 50.13 94 LYS A O 1
ATOM 778 N N . ARG A 1 108 ? -12.049 -4.925 99.336 1.00 52.09 95 ARG A N 1
ATOM 779 C CA . ARG A 1 108 ? -12.151 -5.965 98.322 1.00 54.72 95 ARG A CA 1
ATOM 780 C C . ARG A 1 108 ? -10.885 -6.792 98.192 1.00 57.03 95 ARG A C 1
ATOM 781 O O . ARG A 1 108 ? -9.797 -6.348 98.555 1.00 56.95 95 ARG A O 1
ATOM 789 N N . ARG A 1 109 ? -11.042 -8.003 97.672 1.00 60.14 96 ARG A N 1
ATOM 790 C CA . ARG A 1 109 ? -9.914 -8.900 97.475 1.00 62.51 96 ARG A CA 1
ATOM 791 C C . ARG A 1 109 ? -8.993 -8.283 96.424 1.00 63.47 96 ARG A C 1
ATOM 792 O O . ARG A 1 109 ? -9.462 -7.776 95.405 1.00 63.36 96 ARG A O 1
ATOM 800 N N . PRO A 1 110 ? -7.671 -8.317 96.661 1.00 65.01 97 PRO A N 1
ATOM 801 C CA . PRO A 1 110 ? -6.692 -7.754 95.728 1.00 66.45 97 PRO A CA 1
ATOM 802 C C . PRO A 1 110 ? -6.972 -8.036 94.265 1.00 67.60 97 PRO A C 1
ATOM 803 O O . PRO A 1 110 ? -7.122 -9.176 93.814 1.00 67.70 97 PRO A O 1
ATOM 807 N N . ARG A 1 111 ? -7.043 -6.909 93.551 1.00 69.11 98 ARG A N 1
ATOM 808 C CA . ARG A 1 111 ? -7.360 -6.867 92.112 1.00 69.98 98 ARG A CA 1
ATOM 809 C C . ARG A 1 111 ? -6.238 -7.406 91.240 1.00 70.72 98 ARG A C 1
ATOM 810 O O . ARG A 1 111 ? -5.060 -7.307 91.645 1.00 71.10 98 ARG A O 1
ATOM 819 N N . ASP B 1 14 ? -26.921 25.977 56.408 1.00 55.27 1 ASP B N 1
ATOM 820 C CA . ASP B 1 14 ? -28.192 25.239 56.430 1.00 54.42 1 ASP B CA 1
ATOM 821 C C . ASP B 1 14 ? -28.169 24.107 57.444 1.00 53.59 1 ASP B C 1
ATOM 822 O O . ASP B 1 14 ? -29.023 24.046 58.326 1.00 54.30 1 ASP B O 1
ATOM 827 N N . SER B 1 15 ? -27.191 23.212 57.339 1.00 52.00 2 SER B N 1
ATOM 828 C CA . SER B 1 15 ? -27.088 22.071 58.254 1.00 50.55 2 SER B CA 1
ATOM 829 C C . SER B 1 15 ? -25.694 21.915 58.851 1.00 49.57 2 SER B C 1
ATOM 830 O O . SER B 1 15 ? -24.699 22.227 58.210 1.00 49.35 2 SER B O 1
ATOM 833 N N . LYS B 1 16 ? -25.626 21.446 60.093 1.00 49.15 3 LYS B N 1
ATOM 834 C CA . LYS B 1 16 ? -24.338 21.269 60.763 1.00 48.18 3 LYS B CA 1
ATOM 835 C C . LYS B 1 16 ? -23.446 20.341 59.948 1.00 46.28 3 LYS B C 1
ATOM 836 O O . LYS B 1 16 ? -23.830 19.211 59.645 1.00 45.93 3 LYS B O 1
ATOM 842 N N . PRO B 1 17 ? -22.246 20.813 59.582 1.00 43.75 4 PRO B N 1
ATOM 843 C CA . PRO B 1 17 ? -21.269 20.050 58.798 1.00 42.54 4 PRO B CA 1
ATOM 844 C C . PRO B 1 17 ? -20.815 18.819 59.567 1.00 41.46 4 PRO B C 1
ATOM 845 O O . PRO B 1 17 ? -20.833 18.816 60.799 1.00 42.13 4 PRO B O 1
ATOM 849 N N . PRO B 1 18 ? -20.388 17.763 58.856 1.00 40.02 5 PRO B N 1
ATOM 850 C CA . PRO B 1 18 ? -19.920 16.534 59.508 1.00 39.32 5 PRO B CA 1
ATOM 851 C C . PRO B 1 18 ? -18.438 16.634 59.892 1.00 38.59 5 PRO B C 1
ATOM 852 O O . PRO B 1 18 ? -17.642 15.743 59.575 1.00 40.50 5 PRO B O 1
ATOM 856 N N . TYR B 1 19 ? -18.066 17.717 60.568 1.00 36.52 6 TYR B N 1
ATOM 857 C CA . TYR B 1 19 ? -16.671 17.904 60.961 1.00 33.43 6 TYR B CA 1
ATOM 858 C C . TYR B 1 19 ? -16.522 18.356 62.403 1.00 31.08 6 TYR B C 1
ATOM 859 O O . TYR B 1 19 ? -17.350 19.108 62.925 1.00 30.52 6 TYR B O 1
ATOM 868 N N . SER B 1 20 ? -15.448 17.909 63.039 1.00 29.82 7 SER B N 1
ATOM 869 C CA . SER B 1 20 ? -15.181 18.314 64.410 1.00 29.48 7 SER B CA 1
ATOM 870 C C . SER B 1 20 ? -14.695 19.758 64.380 1.00 27.94 7 SER B C 1
ATOM 871 O O . SER B 1 20 ? -14.371 20.304 63.320 1.00 29.55 7 SER B O 1
ATOM 874 N N . TYR B 1 21 ? -14.627 20.365 65.553 1.00 24.98 8 TYR B N 1
ATOM 875 C CA . TYR B 1 21 ? -14.170 21.735 65.666 1.00 22.88 8 TYR B CA 1
ATOM 876 C C . TYR B 1 21 ? -12.694 21.796 65.314 1.00 21.96 8 TYR B C 1
ATOM 877 O O . TYR B 1 21 ? -12.239 22.76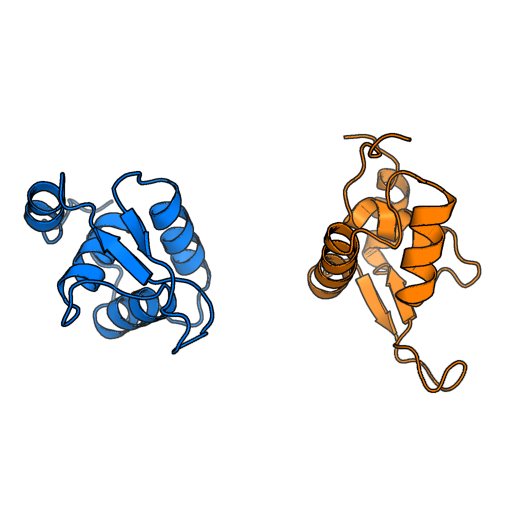2 64.701 1.00 22.39 8 TYR B O 1
ATOM 886 N N . ALA B 1 22 ? -11.948 20.760 65.681 1.00 21.15 9 ALA B N 1
ATOM 887 C CA . ALA B 1 22 ? -10.523 20.726 65.367 1.00 21.92 9 ALA B CA 1
ATOM 888 C C . ALA B 1 22 ? -10.360 20.731 63.849 1.00 21.58 9 ALA B C 1
ATOM 889 O O . ALA B 1 22 ? -9.503 21.409 63.329 1.00 21.12 9 ALA B O 1
ATOM 891 N N . GLN B 1 23 ? -11.230 20.009 63.146 1.00 23.44 10 GLN B N 1
ATOM 892 C CA . GLN B 1 23 ? -11.196 19.937 61.683 1.00 25.93 10 GLN B CA 1
ATOM 893 C C . GLN B 1 23 ? -11.541 21.262 61.022 1.00 27.48 10 GLN B C 1
ATOM 894 O O . GLN B 1 23 ? -10.896 21.654 60.040 1.00 28.38 10 GLN B O 1
ATOM 900 N N . LEU B 1 24 ? -12.576 21.934 61.526 1.00 26.94 11 LEU B N 1
ATOM 901 C CA . LEU B 1 24 ? -12.961 23.226 60.965 1.00 25.64 11 LEU B CA 1
ATOM 902 C C . LEU B 1 24 ? -11.794 24.188 61.111 1.00 25.90 11 LEU B C 1
ATOM 903 O O . LEU B 1 24 ? -11.469 24.933 60.185 1.00 26.90 11 LEU B O 1
ATOM 908 N N . ILE B 1 25 ? -11.146 24.151 62.273 1.00 24.46 12 ILE B N 1
ATOM 909 C CA . ILE B 1 25 ? -10.006 25.027 62.523 1.00 24.46 12 ILE B CA 1
ATOM 910 C C . ILE B 1 25 ? -8.883 24.753 61.523 1.00 24.93 12 ILE B C 1
ATOM 911 O O . ILE B 1 25 ? -8.277 25.692 60.980 1.00 23.15 12 ILE B O 1
ATOM 916 N N . VAL B 1 26 ? -8.598 23.471 61.292 1.00 24.74 13 VAL B N 1
ATOM 917 C CA . VAL B 1 26 ? -7.559 23.101 60.336 1.00 25.58 13 VAL B CA 1
ATOM 918 C C . VAL B 1 26 ? -8.000 23.665 58.991 1.00 26.13 13 VAL B C 1
ATOM 919 O O . VAL B 1 26 ? -7.222 24.239 58.255 1.00 25.12 13 VAL B O 1
ATOM 923 N N . GLN B 1 27 ? -9.284 23.506 58.696 1.00 26.76 14 GLN B N 1
ATOM 924 C CA . GLN B 1 27 ? -9.830 23.991 57.452 1.00 27.05 14 GLN B CA 1
ATOM 925 C C . GLN B 1 27 ? -9.564 25.471 57.291 1.00 28.18 14 GLN B C 1
ATOM 926 O O . GLN B 1 27 ? -9.013 25.892 56.276 1.00 28.78 14 GLN B O 1
ATOM 932 N N . ALA B 1 28 ? -9.938 26.247 58.310 1.00 29.42 15 ALA B N 1
ATOM 933 C CA . ALA B 1 28 ? -9.793 27.702 58.297 1.00 29.87 15 ALA B CA 1
ATOM 934 C C . ALA B 1 28 ? -8.358 28.209 58.189 1.00 30.26 15 ALA B C 1
ATOM 935 O O . ALA B 1 28 ? -8.071 29.079 57.381 1.00 30.33 15 ALA B O 1
ATOM 937 N N . ILE B 1 29 ? -7.447 27.668 58.993 1.00 31.53 16 ILE B N 1
ATOM 938 C CA . ILE B 1 29 ? -6.050 28.114 58.972 1.00 32.50 16 ILE B CA 1
ATOM 939 C C . ILE B 1 29 ? -5.407 27.821 57.607 1.00 33.84 16 ILE B C 1
ATOM 940 O O . ILE B 1 29 ? -4.797 28.707 56.972 1.00 31.41 16 ILE B O 1
ATOM 945 N N . THR B 1 30 ? -5.492 26.558 57.195 1.00 34.56 17 THR B N 1
ATOM 946 C CA . THR B 1 30 ? -4.965 26.109 55.936 1.00 38.47 17 THR B CA 1
ATOM 947 C C . THR B 1 30 ? -5.445 26.983 54.773 1.00 38.91 17 THR B C 1
ATOM 948 O O . THR B 1 30 ? -4.739 27.189 53.777 1.00 38.46 17 THR B O 1
ATOM 952 N N . MET B 1 31 ? -6.648 27.522 54.927 1.00 40.37 18 MET B N 1
ATOM 953 C CA . MET B 1 31 ? -7.262 28.364 53.902 1.00 41.78 18 MET B CA 1
ATOM 954 C C . MET B 1 31 ? -6.722 29.792 53.858 1.00 41.46 18 MET B C 1
ATOM 955 O O . MET B 1 31 ? -6.849 30.471 52.850 1.00 41.29 18 MET B O 1
ATOM 960 N N . ALA B 1 32 ? -6.121 30.253 54.945 1.00 41.21 19 ALA B N 1
ATOM 961 C CA . ALA B 1 32 ? -5.585 31.609 54.980 1.00 41.70 19 ALA B CA 1
ATOM 962 C C . ALA B 1 32 ? -4.256 31.670 54.233 1.00 42.41 19 ALA B C 1
ATOM 963 O O . ALA B 1 32 ? -3.497 30.707 54.225 1.00 43.37 19 ALA B O 1
ATOM 965 N N . PRO B 1 33 ? -3.954 32.819 53.612 1.00 41.97 20 PRO B N 1
ATOM 966 C CA . PRO B 1 33 ? -2.714 33.018 52.854 1.00 42.29 20 PRO B CA 1
ATOM 967 C C . PRO B 1 33 ? -1.401 32.657 53.548 1.00 42.36 20 PRO B C 1
ATOM 968 O O . PRO B 1 33 ? -0.670 31.778 53.071 1.00 42.03 20 PRO B O 1
ATOM 972 N N . ASP B 1 34 ? -1.089 33.330 54.656 1.00 42.30 21 ASP B N 1
ATOM 973 C CA . ASP B 1 34 ? 0.161 33.052 55.380 1.00 41.57 21 ASP B CA 1
ATOM 974 C C . ASP B 1 34 ? 0.003 31.730 56.108 1.00 38.84 21 ASP B C 1
ATOM 975 O O . ASP B 1 34 ? 0.862 31.328 56.885 1.00 37.59 21 ASP B O 1
ATOM 980 N N . LYS B 1 35 ? -1.115 31.067 55.843 1.00 36.73 22 LYS B N 1
ATOM 981 C CA . LYS B 1 35 ? -1.436 29.813 56.477 1.00 36.00 22 LYS B CA 1
ATOM 982 C C . LYS B 1 35 ? -1.439 29.983 58.006 1.00 36.20 22 LYS B C 1
ATOM 983 O O . LYS B 1 35 ? -0.844 29.203 58.757 1.00 36.30 22 LYS B O 1
ATOM 989 N N . GLN B 1 36 ? -2.107 31.045 58.461 1.00 34.68 23 GLN B N 1
ATOM 990 C CA . GLN B 1 36 ? -2.260 31.358 59.881 1.00 34.43 23 GLN B CA 1
ATOM 991 C C . GLN B 1 36 ? -3.423 32.335 60.039 1.00 33.61 23 GLN B C 1
ATOM 992 O O . GLN B 1 36 ? -3.648 33.176 59.173 1.00 35.36 23 GLN B O 1
ATOM 998 N N . LEU B 1 37 ? -4.167 32.231 61.134 1.00 32.10 24 LEU B N 1
ATOM 999 C CA . LEU B 1 37 ? -5.299 33.137 61.362 1.00 30.86 24 LEU B CA 1
ATOM 1000 C C . LEU B 1 37 ? -5.470 33.525 62.813 1.00 30.62 24 LEU B C 1
ATOM 1001 O O . LEU B 1 37 ? -4.936 32.854 63.701 1.00 31.59 24 LEU B O 1
ATOM 1006 N N . THR B 1 38 ? -6.197 34.614 63.052 1.00 28.77 25 THR B N 1
ATOM 1007 C CA . THR B 1 38 ? -6.493 35.042 64.415 1.00 28.33 25 THR B CA 1
ATOM 1008 C C . THR B 1 38 ? -7.853 34.407 64.713 1.00 28.28 25 THR B C 1
ATOM 1009 O O . THR B 1 38 ? -8.588 34.027 63.784 1.00 27.97 25 THR B O 1
ATOM 1013 N N . LEU B 1 39 ? -8.186 34.280 65.993 1.00 27.29 26 LEU B N 1
ATOM 1014 C CA . LEU B 1 39 ? -9.468 33.709 66.379 1.00 26.78 26 LEU B CA 1
ATOM 1015 C C . LEU B 1 39 ? -10.563 34.300 65.491 1.00 26.49 26 LEU B C 1
ATOM 1016 O O . LEU B 1 39 ? -11.309 33.578 64.817 1.00 25.88 26 LEU B O 1
ATOM 1021 N N . ASN B 1 40 ? -10.645 35.635 65.455 1.00 27.10 27 ASN B N 1
ATOM 1022 C CA . ASN B 1 40 ? -11.651 36.348 64.678 1.00 26.82 27 ASN B CA 1
ATOM 1023 C C . ASN B 1 40 ? -11.705 35.827 63.246 1.00 26.16 27 ASN B C 1
ATOM 1024 O O . ASN B 1 40 ? -12.775 35.477 62.737 1.00 24.25 27 ASN B O 1
ATOM 1029 N N . GLY B 1 41 ? -10.544 35.787 62.598 1.00 25.74 28 GLY B N 1
ATOM 1030 C CA . GLY B 1 41 ? -10.463 35.279 61.241 1.00 26.26 28 GLY B CA 1
ATOM 1031 C C . GLY B 1 41 ? -10.982 33.853 61.173 1.00 26.32 28 GLY B C 1
ATOM 1032 O O . GLY B 1 41 ? -11.665 33.502 60.213 1.00 27.46 28 GLY B O 1
ATOM 1033 N N . ILE B 1 42 ? -10.673 33.030 62.186 1.00 25.27 29 ILE B N 1
ATOM 1034 C CA . ILE B 1 42 ? -11.137 31.643 62.214 1.00 23.53 29 ILE B CA 1
ATOM 1035 C C . ILE B 1 42 ? -12.668 31.625 62.274 1.00 24.55 29 ILE B C 1
ATOM 1036 O O . ILE B 1 42 ? -13.314 30.833 61.569 1.00 25.47 29 ILE B O 1
ATOM 1041 N N . TYR B 1 43 ? -13.249 32.490 63.103 1.00 24.59 30 TYR B N 1
ATOM 1042 C CA . TYR B 1 43 ? -14.710 32.566 63.227 1.00 25.83 30 TYR B CA 1
ATOM 1043 C C . TYR B 1 43 ? -15.309 32.917 61.882 1.00 26.76 30 TYR B C 1
ATOM 1044 O O . TYR B 1 43 ? -16.166 32.208 61.362 1.00 25.78 30 TYR B O 1
ATOM 1053 N N . THR B 1 44 ? -14.870 34.039 61.323 1.00 27.31 31 THR B N 1
ATOM 1054 C CA . THR B 1 44 ? -15.438 34.472 60.056 1.00 28.42 31 THR B CA 1
ATOM 1055 C C . THR B 1 44 ? -15.303 33.461 58.925 1.00 27.12 31 THR B C 1
ATOM 1056 O O . THR B 1 44 ? -16.176 33.376 58.074 1.00 27.46 31 THR B O 1
ATOM 1060 N N . HIS B 1 45 ? -14.231 32.686 58.918 1.00 26.72 32 HIS B N 1
ATOM 1061 C CA . HIS B 1 45 ? -14.068 31.717 57.855 1.00 25.38 32 HIS B CA 1
ATOM 1062 C C . HIS B 1 45 ? -15.142 30.640 57.947 1.00 26.94 32 HIS B C 1
ATOM 1063 O O . HIS B 1 45 ? -15.750 30.258 56.944 1.00 26.75 32 HIS B O 1
ATOM 1070 N N . ILE B 1 46 ? -15.364 30.161 59.165 1.00 28.52 33 ILE B N 1
ATOM 1071 C CA . ILE B 1 46 ? -16.332 29.112 59.437 1.00 30.63 33 ILE B CA 1
ATOM 1072 C C . ILE B 1 46 ? -17.781 29.466 59.103 1.00 31.77 33 ILE B C 1
ATOM 1073 O O . ILE B 1 46 ? -18.469 28.703 58.422 1.00 32.21 33 ILE B O 1
ATOM 1078 N N . THR B 1 47 ? -18.252 30.617 59.572 1.00 33.34 34 THR B N 1
ATOM 1079 C CA . THR B 1 47 ? -19.628 31.005 59.301 1.00 35.62 34 THR B CA 1
ATOM 1080 C C . THR B 1 47 ? -19.859 31.420 57.841 1.00 37.49 34 THR B C 1
ATOM 1081 O O . THR B 1 47 ? -20.994 31.397 57.356 1.00 38.95 34 THR B O 1
ATOM 1085 N N . LYS B 1 48 ? -18.789 31.766 57.129 1.00 38.92 35 LYS B N 1
ATOM 1086 C CA . LYS B 1 48 ? -18.907 32.113 55.712 1.00 41.07 35 LYS B CA 1
ATOM 1087 C C . LYS B 1 48 ? -19.026 30.856 54.836 1.00 40.59 35 LYS B C 1
ATOM 1088 O O . LYS B 1 48 ? -19.812 30.829 53.892 1.00 40.60 35 LYS B O 1
ATOM 1094 N N . ASN B 1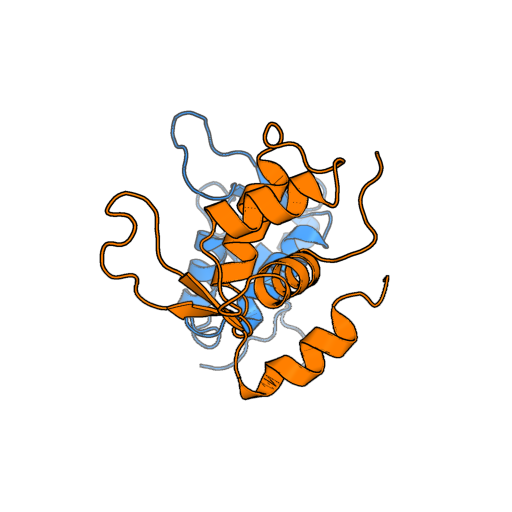 49 ? -18.260 29.809 55.163 1.00 40.35 36 ASN B N 1
ATOM 1095 C CA . ASN B 1 49 ? -18.278 28.579 54.382 1.00 40.90 36 ASN B CA 1
ATOM 1096 C C . ASN B 1 49 ? -19.379 27.641 54.864 1.00 40.16 36 ASN B C 1
ATOM 1097 O O . ASN B 1 49 ? -19.949 26.881 54.051 1.00 38.71 36 ASN B O 1
ATOM 1102 N N . TYR B 1 50 ? -19.680 27.655 56.143 1.00 39.47 37 TYR B N 1
ATOM 1103 C CA . TYR B 1 50 ? -20.713 26.792 56.730 1.00 39.67 37 TYR B CA 1
ATOM 1104 C C . TYR B 1 50 ? -21.741 27.649 57.483 1.00 40.94 37 TYR B C 1
ATOM 1105 O O . TYR B 1 50 ? -21.661 27.816 58.716 1.00 41.22 37 TYR B O 1
ATOM 1114 N N . PRO B 1 51 ? -22.734 28.222 56.747 1.00 40.73 38 PRO B N 1
ATOM 1115 C CA . PRO B 1 51 ? -23.780 29.082 57.323 1.00 41.05 38 PRO B CA 1
ATOM 1116 C C . PRO B 1 51 ? -24.484 28.609 58.604 1.00 40.47 38 PRO B C 1
ATOM 1117 O O . PRO B 1 51 ? -24.976 29.437 59.376 1.00 40.28 38 PRO B O 1
ATOM 1121 N N . TYR B 1 52 ? -24.535 27.297 58.833 1.00 39.56 39 TYR B N 1
ATOM 1122 C CA . TYR B 1 52 ? -25.170 26.762 60.039 1.00 39.52 39 TYR B CA 1
ATOM 1123 C C . TYR B 1 52 ? -24.666 27.475 61.290 1.00 38.83 39 TYR B C 1
ATOM 1124 O O . TYR B 1 52 ? -25.443 27.799 62.181 1.00 38.86 39 TYR B O 1
ATOM 1133 N N . TYR B 1 53 ? -23.357 27.691 61.362 1.00 38.89 40 TYR B N 1
ATOM 1134 C CA . TYR B 1 53 ? -22.755 28.370 62.504 1.00 39.75 40 TYR B CA 1
ATOM 1135 C C . TYR B 1 53 ? -23.019 29.869 62.369 1.00 41.23 40 TYR B C 1
ATOM 1136 O O . TYR B 1 53 ? -22.462 30.529 61.504 1.00 40.59 40 TYR B O 1
ATOM 1145 N N . ARG B 1 54 ? -23.897 30.407 63.206 1.00 44.18 41 ARG B N 1
ATOM 1146 C CA . ARG B 1 54 ? -24.184 31.829 63.128 1.00 47.40 41 ARG B CA 1
ATOM 1147 C C . ARG B 1 54 ? -23.443 32.528 64.263 1.00 49.19 41 ARG B C 1
ATOM 1148 O O . ARG B 1 54 ? -23.268 31.963 65.349 1.00 49.80 41 ARG B O 1
ATOM 1156 N N . THR B 1 55 ? -22.995 33.754 64.019 1.00 49.83 42 THR B N 1
ATOM 1157 C CA . THR B 1 55 ? -22.290 34.497 65.054 1.00 50.69 42 THR B CA 1
ATOM 1158 C C . THR B 1 55 ? -23.198 34.723 66.271 1.00 50.54 42 THR B C 1
ATOM 1159 O O . THR B 1 55 ? -22.758 35.222 67.306 1.00 49.79 42 THR B O 1
ATOM 1163 N N . ALA B 1 56 ? -24.463 34.330 66.141 1.00 51.96 43 ALA B N 1
ATOM 1164 C CA . ALA B 1 56 ? -25.446 34.473 67.218 1.00 52.36 43 ALA B CA 1
ATOM 1165 C C . ALA B 1 56 ? -25.321 33.405 68.311 1.00 52.09 43 ALA B C 1
ATOM 1166 O O . ALA B 1 56 ? -25.514 33.689 69.496 1.00 52.29 43 ALA B O 1
ATOM 1168 N N . ASP B 1 57 ? -25.051 32.161 67.908 1.00 50.98 44 ASP B N 1
ATOM 1169 C CA . ASP B 1 57 ? -24.889 31.063 68.867 1.00 50.30 44 ASP B CA 1
ATOM 1170 C C . ASP B 1 57 ? -23.436 31.084 69.255 1.00 49.51 44 ASP B C 1
ATOM 1171 O O . ASP B 1 57 ? -22.559 30.863 68.418 1.00 51.08 44 ASP B O 1
ATOM 1176 N N . LYS B 1 58 ? -23.173 31.392 70.516 1.00 46.53 45 LYS B N 1
ATOM 1177 C CA . LYS B 1 58 ? -21.798 31.456 70.942 1.00 45.61 45 LYS B CA 1
ATOM 1178 C C . LYS B 1 58 ? -21.308 30.110 71.436 1.00 42.90 45 LYS B C 1
ATOM 1179 O O . LYS B 1 58 ? -20.131 29.947 71.775 1.00 40.86 45 LYS B O 1
ATOM 1185 N N . GLY B 1 59 ? -22.222 29.147 71.444 1.00 40.23 46 GLY B N 1
ATOM 1186 C CA . GLY B 1 59 ? -21.897 27.804 71.875 1.00 38.60 46 GLY B CA 1
ATOM 1187 C C . GLY B 1 59 ? -20.722 27.234 71.113 1.00 37.38 46 GLY B C 1
ATOM 1188 O O . GLY B 1 59 ? -19.752 26.792 71.726 1.00 37.87 46 GLY B O 1
ATOM 1189 N N . TRP B 1 60 ? -20.793 27.251 69.784 1.00 35.61 47 TRP B N 1
ATOM 1190 C CA . TRP B 1 60 ? -19.709 26.713 68.966 1.00 34.64 47 TRP B CA 1
ATOM 1191 C C . TRP B 1 60 ? -18.468 27.579 69.032 1.00 33.93 47 TRP B C 1
ATOM 1192 O O . TRP B 1 60 ? -17.361 27.099 68.825 1.00 34.06 47 TRP B O 1
ATOM 1203 N N . GLN B 1 61 ? -18.651 28.856 69.325 1.00 31.31 48 GLN B N 1
ATOM 1204 C CA . GLN B 1 61 ? -17.529 29.769 69.391 1.00 28.59 48 GLN B CA 1
ATOM 1205 C C . GLN B 1 61 ? -16.668 29.532 70.613 1.00 27.02 48 GLN B C 1
ATOM 1206 O O . GLN B 1 61 ? -15.455 29.733 70.582 1.00 25.65 48 GLN B O 1
ATOM 1212 N N . ASN B 1 62 ? -17.291 29.113 71.708 1.00 26.13 49 ASN B N 1
ATOM 1213 C CA . ASN B 1 62 ? -16.525 28.819 72.910 1.00 25.48 49 ASN B CA 1
ATOM 1214 C C . ASN B 1 62 ? -15.763 27.525 72.591 1.00 23.83 49 ASN B C 1
ATOM 1215 O O . ASN B 1 62 ? -14.621 27.340 73.000 1.00 21.12 49 ASN B O 1
ATOM 1220 N N . SER B 1 63 ? -16.426 26.636 71.850 1.00 22.82 50 SER B N 1
ATOM 1221 C CA . SER B 1 63 ? -15.840 25.376 71.448 1.00 24.18 50 SER B CA 1
ATOM 1222 C C . SER B 1 63 ? -14.545 25.592 70.647 1.00 25.56 50 SER B C 1
ATOM 1223 O O . SER B 1 63 ? -13.523 24.901 70.880 1.00 27.32 50 SER B O 1
ATOM 1226 N N . ILE B 1 64 ? -14.584 26.548 69.726 1.00 24.43 51 ILE B N 1
ATOM 1227 C CA . ILE B 1 64 ? -13.433 26.865 68.895 1.00 23.82 51 ILE B CA 1
ATOM 1228 C C . ILE B 1 64 ? -12.272 27.366 69.751 1.00 24.42 51 ILE B C 1
ATOM 1229 O O . ILE B 1 64 ? -11.124 26.933 69.551 1.00 24.84 51 ILE B O 1
ATOM 1234 N N . ARG B 1 65 ? -12.573 28.233 70.713 1.00 22.94 52 ARG B N 1
ATOM 1235 C CA . ARG B 1 65 ? -11.535 28.779 71.579 1.00 22.05 52 ARG B CA 1
ATOM 1236 C C . ARG B 1 65 ? -11.006 27.687 72.477 1.00 22.61 52 ARG B C 1
ATOM 1237 O O . ARG B 1 65 ? -9.816 27.641 72.777 1.00 22.99 52 ARG B O 1
ATOM 1245 N N . HIS B 1 66 ? -11.896 26.809 72.926 1.00 23.92 53 HIS B N 1
ATOM 1246 C CA . HIS B 1 66 ? -11.471 25.729 73.794 1.00 25.21 53 HIS B CA 1
ATOM 1247 C C . HIS B 1 66 ? -10.567 24.789 73.004 1.00 25.80 53 HIS B C 1
ATOM 1248 O O . HIS B 1 66 ? -9.478 24.427 73.455 1.00 24.38 53 HIS B O 1
ATOM 1255 N N . ASN B 1 67 ? -11.026 24.396 71.823 1.00 24.55 54 ASN B N 1
ATOM 1256 C CA . ASN B 1 67 ? -10.250 23.498 70.994 1.00 25.00 54 ASN B CA 1
ATOM 1257 C C . ASN B 1 67 ? -8.885 24.066 70.640 1.00 25.50 54 ASN B C 1
ATOM 1258 O O . ASN B 1 67 ? -7.937 23.317 70.509 1.00 25.89 54 ASN B O 1
ATOM 1263 N N . LEU B 1 68 ? -8.781 25.383 70.486 1.00 27.08 55 LEU B N 1
ATOM 1264 C CA . LEU B 1 68 ? -7.487 25.994 70.199 1.00 28.20 55 LEU B CA 1
ATOM 1265 C C . LEU B 1 68 ? -6.508 25.807 71.355 1.00 28.66 55 LEU B C 1
ATOM 1266 O O . LEU B 1 68 ? -5.363 25.433 71.128 1.00 29.18 55 LEU B O 1
ATOM 1271 N N . SER B 1 69 ? -6.969 26.057 72.579 1.00 28.37 56 SER B N 1
ATOM 1272 C CA . SER B 1 69 ? -6.142 25.926 73.785 1.00 30.15 56 SER B CA 1
ATOM 1273 C C . SER B 1 69 ? -5.767 24.488 74.119 1.00 31.73 56 SER B C 1
ATOM 1274 O O . SER B 1 69 ? -4.635 24.185 74.507 1.00 30.95 56 SER B O 1
ATOM 1277 N N . LEU B 1 70 ? -6.756 23.616 73.995 1.00 33.77 57 LEU B N 1
ATOM 1278 C CA . LEU B 1 70 ? -6.598 22.208 74.286 1.00 35.66 57 LEU B CA 1
ATOM 1279 C C . LEU B 1 70 ? -5.561 21.540 73.392 1.00 37.57 57 LEU B C 1
ATOM 1280 O O . LEU B 1 70 ? -4.507 21.114 73.845 1.00 36.98 57 LEU B O 1
ATOM 1285 N N . ASN B 1 71 ? -5.889 21.466 72.107 1.00 39.28 58 ASN B N 1
ATOM 1286 C CA . ASN B 1 71 ? -5.059 20.827 71.095 1.00 40.17 58 ASN B CA 1
ATOM 1287 C C . ASN B 1 71 ? -3.648 21.289 70.851 1.00 40.70 58 ASN B C 1
ATOM 1288 O O . ASN B 1 71 ? -3.367 22.370 70.335 1.00 39.01 58 ASN B O 1
ATOM 1293 N N . ARG B 1 72 ? -2.766 20.376 71.202 1.00 42.02 59 ARG B N 1
ATOM 1294 C CA . ARG B 1 72 ? -1.345 20.527 71.071 1.00 43.03 59 ARG B CA 1
ATOM 1295 C C . ARG B 1 72 ? -0.980 20.578 69.562 1.00 41.36 59 ARG B C 1
ATOM 1296 O O . ARG B 1 72 ? 0.104 21.009 69.156 1.00 41.49 59 ARG B O 1
ATOM 1304 N N . TYR B 1 73 ? -2.072 20.398 68.747 1.00 38.67 60 TYR B N 1
ATOM 1305 C CA . TYR B 1 73 ? -2.065 20.502 67.287 1.00 37.02 60 TYR B CA 1
ATOM 1306 C C . TYR B 1 73 ? -1.990 21.983 66.839 1.00 35.99 60 TYR B C 1
ATOM 1307 O O . TYR B 1 73 ? -1.493 22.261 65.753 1.00 36.02 60 TYR B O 1
ATOM 1316 N N . PHE B 1 74 ? -2.513 22.904 67.648 1.00 33.47 61 PHE B N 1
ATOM 1317 C CA . PHE B 1 74 ? -2.510 24.322 67.311 1.00 31.05 61 PHE B CA 1
ATOM 1318 C C . PHE B 1 74 ? -1.543 25.133 68.153 1.00 32.85 61 PHE B C 1
ATOM 1319 O O . PHE B 1 74 ? -1.648 25.156 69.372 1.00 33.16 61 PHE B O 1
ATOM 1327 N N . ILE B 1 75 ? -0.618 25.828 67.510 1.00 35.63 62 ILE B N 1
ATOM 1328 C CA . ILE B 1 75 ? 0.345 26.627 68.251 1.00 39.20 62 ILE B CA 1
ATOM 1329 C C . ILE B 1 75 ? -0.039 28.102 68.184 1.00 40.50 62 ILE B C 1
ATOM 1330 O O . ILE B 1 75 ? -0.522 28.590 67.163 1.00 39.90 62 ILE B O 1
ATOM 1335 N N . LYS B 1 76 ? 0.172 28.807 69.286 1.00 43.97 63 LYS B N 1
ATOM 1336 C CA . LYS B 1 76 ? -0.146 30.224 69.353 1.00 48.21 63 LYS B CA 1
ATOM 1337 C C . LYS B 1 76 ? 1.079 31.062 69.001 1.00 51.63 63 LYS B C 1
ATOM 1338 O O . LYS B 1 76 ? 2.141 30.915 69.617 1.00 52.11 63 LYS B O 1
ATOM 1344 N N . VAL B 1 77 ? 0.915 31.918 67.996 1.00 55.62 64 VAL B N 1
ATOM 1345 C CA . VAL B 1 77 ? 1.979 32.799 67.521 1.00 59.97 64 VAL B CA 1
ATOM 1346 C C . VAL B 1 77 ? 1.742 34.224 68.019 1.00 63.05 64 VAL B C 1
ATOM 1347 O O . VAL B 1 77 ? 0.709 34.829 67.731 1.00 63.38 64 VAL B O 1
ATOM 1351 N N . PRO B 1 78 ? 2.693 34.776 68.780 1.00 66.67 65 PRO B N 1
ATOM 1352 C CA . PRO B 1 78 ? 2.571 36.141 69.310 1.00 69.74 65 PRO B CA 1
ATOM 1353 C C . PRO B 1 78 ? 2.420 37.185 68.196 1.00 72.27 65 PRO B C 1
ATOM 1354 O O . PRO B 1 78 ? 3.249 37.251 67.289 1.00 72.31 65 PRO B O 1
ATOM 1358 N N . ARG B 1 79 ? 1.369 38.001 68.279 1.00 75.83 66 ARG B N 1
ATOM 1359 C CA . ARG B 1 79 ? 1.111 39.033 67.273 1.00 78.50 66 ARG B CA 1
ATOM 1360 C C . ARG B 1 79 ? 1.802 40.345 67.640 1.00 80.35 66 ARG B C 1
ATOM 1361 O O . ARG B 1 79 ? 1.909 40.691 68.816 1.00 80.08 66 ARG B O 1
ATOM 1369 N N . SER B 1 80 ? 2.264 41.070 66.624 1.00 82.40 67 SER B N 1
ATOM 1370 C CA . SER B 1 80 ? 2.958 42.337 66.828 1.00 84.56 67 SER B CA 1
ATOM 1371 C C . SER B 1 80 ? 2.001 43.506 67.051 1.00 86.29 67 SER B C 1
ATOM 1372 O O . SER B 1 80 ? 1.643 43.815 68.190 1.00 86.45 67 SER B O 1
ATOM 1375 N N . GLN B 1 81 ? 1.596 44.160 65.963 1.00 87.94 68 GLN B N 1
ATOM 1376 C CA . GLN B 1 81 ? 0.687 45.298 66.052 1.00 89.34 68 GLN B CA 1
ATOM 1377 C C . GLN B 1 81 ? -0.257 45.434 64.860 1.00 90.38 68 GLN B C 1
ATOM 1378 O O . GLN B 1 81 ? -0.830 46.503 64.648 1.00 90.75 68 GLN B O 1
ATOM 1384 N N . GLU B 1 82 ? -0.401 44.362 64.081 1.00 91.15 69 GLU B N 1
ATOM 1385 C CA . GLU B 1 82 ? -1.338 44.407 62.965 1.00 91.87 69 GLU B CA 1
ATOM 1386 C C . GLU B 1 82 ? -2.773 44.551 63.460 1.00 91.85 69 GLU B C 1
ATOM 1387 O O . GLU B 1 82 ? -3.721 44.630 62.716 1.00 91.37 69 GLU B O 1
ATOM 1393 N N . GLU B 1 83 ? -2.860 44.581 64.799 1.00 92.33 70 GLU B N 1
ATOM 1394 C CA . GLU B 1 83 ? -4.126 44.726 65.509 1.00 92.82 70 GLU B CA 1
ATOM 1395 C C . GLU B 1 83 ? -3.902 44.822 67.014 1.00 92.11 70 GLU B C 1
ATOM 1396 O O . GLU B 1 83 ? -3.755 43.804 67.699 1.00 91.81 70 GLU B O 1
ATOM 1402 N N . PRO B 1 84 ? -3.835 46.059 67.545 1.00 91.34 71 PRO B N 1
ATOM 1403 C CA . PRO B 1 84 ? -3.618 46.310 68.973 1.00 90.29 71 PRO B CA 1
ATOM 1404 C C . PRO B 1 84 ? -4.926 46.188 69.753 1.00 89.23 71 PRO B C 1
ATOM 1405 O O . PRO B 1 84 ? -5.153 46.920 70.718 1.00 89.20 71 PRO B O 1
ATOM 1409 N N . GLY B 1 85 ? -5.781 45.263 69.320 1.00 87.82 72 GLY B N 1
ATOM 1410 C CA . GLY B 1 85 ? -7.059 45.063 69.979 1.00 85.42 72 GLY B CA 1
ATOM 1411 C C . GLY B 1 85 ? -7.679 43.692 69.763 1.00 83.53 72 GLY B C 1
ATOM 1412 O O . GLY B 1 85 ? -8.785 43.427 70.236 1.00 84.10 72 GLY B O 1
ATOM 1413 N N . LYS B 1 86 ? -6.979 42.820 69.040 1.00 80.78 73 LYS B N 1
ATOM 1414 C CA . LYS B 1 86 ? -7.475 41.472 68.783 1.00 77.31 73 LYS B CA 1
ATOM 1415 C C . LYS B 1 86 ? -6.363 40.428 68.752 1.00 74.27 73 LYS B C 1
ATOM 1416 O O . LYS B 1 86 ? -5.500 40.440 67.878 1.00 74.77 73 LYS B O 1
ATOM 1422 N N . GLY B 1 87 ? -6.418 39.539 69.741 1.00 70.02 74 GLY B N 1
ATOM 1423 C CA . GLY B 1 87 ? -5.472 38.451 69.945 1.00 64.81 74 GLY B CA 1
ATOM 1424 C C . GLY B 1 87 ? -4.339 38.051 69.012 1.00 61.06 74 GLY B C 1
ATOM 1425 O O . GLY B 1 87 ? -4.025 38.713 68.024 1.00 61.14 74 GLY B O 1
ATOM 1426 N N . SER B 1 88 ? -3.723 36.925 69.362 1.00 55.99 75 SER B N 1
ATOM 1427 C CA . SER B 1 88 ? -2.604 36.367 68.618 1.00 51.13 75 SER B CA 1
ATOM 1428 C C . SER B 1 88 ? -3.041 35.629 67.363 1.00 48.19 75 SER B C 1
ATOM 1429 O O . SER B 1 88 ? -4.226 35.566 67.027 1.00 46.79 75 SER B O 1
ATOM 1432 N N . PHE B 1 89 ? -2.052 35.064 66.681 1.00 44.33 76 PHE B N 1
ATOM 1433 C CA . PHE B 1 89 ? -2.277 34.289 65.476 1.00 41.00 76 PHE B CA 1
ATOM 1434 C C . PHE B 1 89 ? -2.231 32.821 65.868 1.00 38.31 76 PHE B C 1
ATOM 1435 O O . PHE B 1 89 ? -1.634 32.476 66.887 1.00 37.47 76 PHE B O 1
ATOM 1443 N N . TRP B 1 90 ? -2.888 31.973 65.083 1.00 35.54 77 TRP B N 1
ATOM 1444 C CA . TRP B 1 90 ? -2.877 30.539 65.340 1.00 34.37 77 TRP B CA 1
ATOM 1445 C C . TRP B 1 90 ? -2.490 29.803 64.057 1.00 34.63 77 TRP B C 1
ATOM 1446 O O . TRP B 1 90 ? -3.061 30.053 62.992 1.00 33.97 77 TRP B O 1
ATOM 1457 N N . ARG B 1 91 ? -1.497 28.926 64.148 1.00 34.48 78 ARG B N 1
ATOM 1458 C CA . ARG B 1 91 ? -1.108 28.128 62.996 1.00 34.44 78 ARG B CA 1
ATOM 1459 C C . ARG B 1 91 ? -0.976 26.680 63.436 1.00 33.70 78 ARG B C 1
ATOM 1460 O O . ARG B 1 91 ? -0.928 26.385 64.635 1.00 34.11 78 ARG B O 1
ATOM 1468 N N . ILE B 1 92 ? -0.908 25.772 62.471 1.00 32.06 79 ILE B N 1
ATOM 1469 C CA . ILE B 1 92 ? -0.827 24.356 62.776 1.00 30.66 79 ILE B CA 1
ATOM 1470 C C . ILE B 1 92 ? 0.560 23.820 63.092 1.00 28.30 79 ILE B C 1
ATOM 1471 O O . ILE B 1 92 ? 1.549 24.208 62.488 1.00 27.54 79 ILE B O 1
ATOM 1476 N N . ASP B 1 93 ? 0.603 22.899 64.048 1.00 27.03 80 ASP B N 1
ATOM 1477 C CA . ASP B 1 93 ? 1.850 22.256 64.470 1.00 26.18 80 ASP B CA 1
ATOM 1478 C C . ASP B 1 93 ? 2.557 21.720 63.231 1.00 23.95 80 ASP B C 1
ATOM 1479 O O . ASP B 1 93 ? 2.039 20.871 62.505 1.00 22.09 80 ASP B O 1
ATOM 1484 N N . PRO B 1 94 ? 3.779 22.195 62.965 1.00 24.00 81 PRO B N 1
ATOM 1485 C CA . PRO B 1 94 ? 4.530 21.742 61.787 1.00 23.24 81 PRO B CA 1
ATOM 1486 C C . PRO B 1 94 ? 4.537 20.223 61.543 1.00 24.14 81 PRO B C 1
ATOM 1487 O O . PRO B 1 94 ? 4.070 19.753 60.500 1.00 22.30 81 PRO B O 1
ATOM 1491 N N . ALA B 1 95 ? 5.041 19.457 62.510 1.00 24.09 82 ALA B N 1
ATOM 1492 C CA . ALA B 1 95 ? 5.134 18.003 62.358 1.00 23.31 82 ALA B CA 1
ATOM 1493 C C . ALA B 1 95 ? 3.829 17.310 62.009 1.00 23.71 82 ALA B C 1
ATOM 1494 O O . ALA B 1 95 ? 3.835 16.276 61.322 1.00 23.53 82 ALA B O 1
ATOM 1496 N N . SER B 1 96 ? 2.701 17.852 62.451 1.00 23.87 83 SER B N 1
ATOM 1497 C CA . SER B 1 96 ? 1.441 17.200 62.136 1.00 25.09 83 SER B CA 1
ATOM 1498 C C . SER B 1 96 ? 0.569 17.884 61.093 1.00 26.05 83 SER B C 1
ATOM 1499 O O . SER B 1 96 ? -0.503 17.385 60.741 1.00 27.04 83 SER B O 1
ATOM 1502 N N . GLU B 1 97 ? 1.049 19.002 60.549 1.00 26.22 84 GLU B N 1
ATOM 1503 C CA . GLU B 1 97 ? 0.283 19.732 59.548 1.00 27.07 84 GLU B CA 1
ATOM 1504 C C . GLU B 1 97 ? -0.145 18.873 58.363 1.00 28.11 84 GLU B C 1
ATOM 1505 O O . GLU B 1 97 ? -1.310 18.876 57.971 1.00 28.57 84 GLU B O 1
ATOM 1511 N N . SER B 1 98 ? 0.798 18.145 57.788 1.00 28.15 85 SER B N 1
ATOM 1512 C CA . SER B 1 98 ? 0.498 17.293 56.650 1.00 29.69 85 SER B CA 1
ATOM 1513 C C . SER B 1 98 ? -0.601 16.281 56.963 1.00 28.58 85 SER B C 1
ATOM 1514 O O . SER B 1 98 ? -1.532 16.105 56.172 1.00 28.66 85 SER B O 1
ATOM 1517 N N . LYS B 1 99 ? -0.502 15.623 58.113 1.00 28.49 86 LYS B N 1
ATOM 1518 C CA . LYS B 1 99 ? -1.511 14.634 58.488 1.00 27.87 86 LYS B CA 1
ATOM 1519 C C . LYS B 1 99 ? -2.903 15.261 58.613 1.00 27.87 86 LYS B C 1
ATOM 1520 O O . LYS B 1 99 ? -3.894 14.728 58.107 1.00 27.24 86 LYS B O 1
ATOM 1526 N N . LEU B 1 100 ? -2.971 16.397 59.305 1.00 27.11 87 LEU B N 1
ATOM 1527 C CA . LEU B 1 100 ? -4.222 17.101 59.534 1.00 26.73 87 LEU B CA 1
ATOM 1528 C C . LEU B 1 100 ? -4.863 17.568 58.239 1.00 26.47 87 LEU B C 1
ATOM 1529 O O . LEU B 1 100 ? -6.061 17.337 58.016 1.00 25.26 87 LEU B O 1
ATOM 1534 N N . ILE B 1 101 ? -4.063 18.172 57.363 1.00 27.05 88 ILE B N 1
ATOM 1535 C CA . ILE B 1 101 ? -4.570 18.647 56.070 1.00 27.16 88 ILE B CA 1
ATOM 1536 C C . ILE B 1 101 ? -5.328 17.503 55.378 1.00 27.05 88 ILE B C 1
ATOM 1537 O O . ILE B 1 101 ? -6.463 17.667 54.955 1.00 24.50 88 ILE B O 1
ATOM 1542 N N . GLU B 1 102 ? -4.697 16.332 55.312 1.00 29.32 89 GLU B N 1
ATOM 1543 C CA . GLU B 1 102 ? -5.297 15.155 54.677 1.00 32.18 89 GLU B CA 1
ATOM 1544 C C . GLU B 1 102 ? -6.585 14.700 55.371 1.00 32.75 89 GLU B C 1
ATOM 1545 O O . GLU B 1 102 ? -7.470 14.106 54.749 1.00 31.69 89 GLU B O 1
ATOM 1551 N N . GLN B 1 103 ? -6.686 15.002 56.660 1.00 34.23 90 GLN B N 1
ATOM 1552 C CA . GLN B 1 103 ? -7.841 14.625 57.446 1.00 35.75 90 GLN B CA 1
ATOM 1553 C C . GLN B 1 103 ? -8.875 15.724 57.627 1.00 36.38 90 GLN B C 1
ATOM 1554 O O . GLN B 1 103 ? -10.010 15.447 58.015 1.00 37.37 90 GLN B O 1
ATOM 1560 N N . ALA B 1 104 ? -8.501 16.956 57.311 1.00 37.78 91 ALA B N 1
ATOM 1561 C CA . ALA B 1 104 ? -9.385 18.100 57.493 1.00 40.17 91 ALA B CA 1
ATOM 1562 C C . ALA B 1 104 ? -10.794 18.010 56.922 1.00 41.68 91 ALA B C 1
ATOM 1563 O O . ALA B 1 104 ? -11.711 18.646 57.447 1.00 42.59 91 ALA B O 1
ATOM 1565 N N . PHE B 1 105 ? -10.978 17.239 55.857 1.00 43.41 92 PHE B N 1
ATOM 1566 C CA . PHE B 1 105 ? -12.294 17.133 55.246 1.00 45.64 92 PHE B CA 1
ATOM 1567 C C . PHE B 1 105 ? -12.868 15.733 55.310 1.00 48.18 92 PHE B C 1
ATOM 1568 O O . PHE B 1 105 ? -13.930 15.459 54.737 1.00 48.69 92 PHE B O 1
ATOM 1576 N N . ARG B 1 106 ? -12.177 14.837 56.002 1.00 51.93 93 ARG B N 1
ATOM 1577 C CA . ARG B 1 106 ? -12.653 13.465 56.126 1.00 55.35 93 ARG B CA 1
ATOM 1578 C C . ARG B 1 106 ? -13.939 13.469 56.938 1.00 56.92 93 ARG B C 1
ATOM 1579 O O . ARG B 1 106 ? -13.902 13.433 58.168 1.00 57.66 93 ARG B O 1
ATOM 1587 N N . LYS B 1 107 ? -15.074 13.537 56.249 1.00 59.06 94 LYS B N 1
ATOM 1588 C CA . LYS B 1 107 ? -16.375 13.541 56.908 1.00 61.61 94 LYS B CA 1
ATOM 1589 C C . LYS B 1 107 ? -16.394 12.392 57.920 1.00 63.49 94 LYS B C 1
ATOM 1590 O O . LYS B 1 107 ? -15.908 11.300 57.631 1.00 64.06 94 LYS B O 1
ATOM 1596 N N . ARG B 1 108 ? -16.931 12.643 59.113 1.00 65.49 95 ARG B N 1
ATOM 1597 C CA . ARG B 1 108 ? -16.992 11.612 60.143 1.00 67.63 95 ARG B CA 1
ATOM 1598 C C . ARG B 1 108 ? -18.425 11.357 60.597 1.00 68.61 95 ARG B C 1
ATOM 1599 O O . ARG B 1 108 ? -19.352 11.896 59.957 1.00 68.96 95 ARG B O 1
ATOM 1607 N N . ARG B 1 109 ? -18.599 10.615 61.595 1.00 69.06 96 ARG B N 1
#

Nearest PDB structures (foldseek):
  2c6y-assembly1_A  TM=1.010E+00  e=2.440E-19  Homo sapiens
  2c6y-assembly1_B  TM=9.724E-01  e=3.768E-16  Homo sapiens
  8bzm-assembly1_I-2  TM=9.894E-01  e=2.184E-15  Homo sapiens
  7cby-assembly1_C  TM=9.432E-01  e=2.676E-11  Homo sapiens
  6o3t-assembly1_A  TM=9.012E-01  e=8.280E-11  Homo sapiens